Protein AF-A0A117DVQ8-F1 (afdb_monomer_lite)

Foldseek 3Di:
DDDDPDCPDDVVVCPPPQNPDPPVCNVVSVCVLLVAAADEDDADPQPDDPDDDDDDDDDDDDDDDPPDDLLQQLLQALDPVSVAVSVQCLQDDVPHQKHWPDFDWDFDDDPNDGPDIDGHIDIDGDDPPPDDPPPPPVVVVPPPPPPQWDKDWDWDDHSPGNFWIKIWIATHGPQCVVCVVPVVCSSPDRGTYTYIYTYTSPPVVCRSVVVCCVVVDDD

Radius of gyration: 23.3 Å; chains: 1; bounding box: 46×44×96 Å

Structure (mmCIF, N/CA/C/O backbone):
data_AF-A0A117DVQ8-F1
#
_entry.id   AF-A0A117DVQ8-F1
#
loop_
_atom_site.group_PDB
_atom_site.id
_atom_site.type_symbol
_atom_site.label_atom_id
_atom_site.label_alt_id
_atom_site.label_comp_id
_atom_site.label_asym_id
_atom_site.label_entity_id
_atom_site.label_seq_id
_atom_site.pdbx_PDB_ins_code
_atom_site.Cartn_x
_atom_site.Cartn_y
_atom_site.Cartn_z
_atom_site.occupancy
_atom_site.B_iso_or_equiv
_atom_site.auth_seq_id
_atom_site.auth_comp_id
_atom_site.auth_asym_id
_atom_site.auth_atom_id
_atom_site.pdbx_PDB_model_num
ATOM 1 N N . MET A 1 1 ? 12.561 13.497 -53.098 1.00 34.75 1 MET A N 1
ATOM 2 C CA . MET A 1 1 ? 13.031 12.339 -52.309 1.00 34.75 1 MET A CA 1
ATOM 3 C C . MET A 1 1 ? 12.921 12.696 -50.834 1.00 34.75 1 MET A C 1
ATOM 5 O O . MET A 1 1 ? 13.734 13.465 -50.350 1.00 34.75 1 MET A O 1
ATOM 9 N N . GLN A 1 2 ? 11.875 12.233 -50.148 1.00 31.27 2 GLN A N 1
ATOM 10 C CA . GLN A 1 2 ? 11.700 12.419 -48.703 1.00 31.27 2 GLN A CA 1
ATOM 11 C C . GLN A 1 2 ? 11.750 11.040 -48.050 1.00 31.27 2 GLN A C 1
ATOM 13 O O . GLN A 1 2 ? 10.861 10.214 -48.251 1.00 31.27 2 GLN A O 1
ATOM 18 N N . THR A 1 3 ? 12.819 10.770 -47.310 1.00 35.16 3 THR A N 1
ATOM 19 C CA . THR A 1 3 ? 12.970 9.554 -46.514 1.00 35.16 3 THR A CA 1
ATOM 20 C C . THR A 1 3 ? 12.177 9.716 -45.222 1.00 35.16 3 THR A C 1
ATOM 22 O O . THR A 1 3 ? 12.587 10.408 -44.293 1.00 35.16 3 THR A O 1
ATOM 25 N N . SER A 1 4 ? 11.007 9.079 -45.180 1.00 34.12 4 SER A N 1
ATOM 26 C CA . SER A 1 4 ? 10.242 8.860 -43.955 1.00 34.12 4 SER A CA 1
ATOM 27 C C . SER A 1 4 ? 11.050 7.939 -43.037 1.00 34.12 4 SER A C 1
ATOM 29 O O . SER A 1 4 ? 11.109 6.727 -43.247 1.00 34.12 4 SER A O 1
ATOM 31 N N . HIS A 1 5 ? 11.701 8.511 -42.024 1.00 37.41 5 HIS A N 1
ATOM 32 C CA . HIS A 1 5 ? 12.250 7.742 -40.913 1.00 37.41 5 HIS A CA 1
ATOM 33 C C . HIS A 1 5 ? 11.080 7.178 -40.103 1.00 37.41 5 HIS A C 1
ATOM 35 O O . HIS A 1 5 ? 10.543 7.822 -39.202 1.00 37.41 5 HIS A O 1
ATOM 41 N N . ARG A 1 6 ? 10.655 5.960 -40.456 1.00 41.31 6 ARG A N 1
ATOM 42 C CA . ARG A 1 6 ? 9.772 5.154 -39.614 1.00 41.31 6 ARG A CA 1
ATOM 43 C C . ARG A 1 6 ? 10.445 4.994 -38.253 1.00 41.31 6 ARG A C 1
ATOM 45 O O . ARG A 1 6 ? 11.545 4.454 -38.151 1.00 41.31 6 ARG A O 1
ATOM 52 N N . SER A 1 7 ? 9.768 5.492 -37.222 1.00 42.91 7 SER A N 1
ATOM 53 C CA . SER A 1 7 ? 10.122 5.308 -35.819 1.00 42.91 7 SER A CA 1
ATOM 54 C C . SER A 1 7 ? 10.097 3.814 -35.487 1.00 42.91 7 SER A C 1
ATOM 56 O O . SER A 1 7 ? 9.076 3.244 -35.109 1.00 42.91 7 SER A O 1
ATOM 58 N N . THR A 1 8 ? 11.244 3.165 -35.667 1.00 49.00 8 THR A N 1
ATOM 59 C CA . THR A 1 8 ? 11.497 1.761 -35.311 1.00 49.00 8 THR A CA 1
ATOM 60 C C . THR A 1 8 ? 11.937 1.664 -33.843 1.00 49.00 8 THR A C 1
ATOM 62 O O . THR A 1 8 ? 12.824 0.894 -33.504 1.00 49.00 8 THR A O 1
ATOM 65 N N . GLY A 1 9 ? 11.387 2.514 -32.967 1.00 52.09 9 GLY A N 1
ATOM 66 C CA . GLY A 1 9 ? 11.937 2.726 -31.623 1.00 52.09 9 GLY A CA 1
ATOM 67 C C . GLY A 1 9 ? 11.260 1.928 -30.511 1.00 52.09 9 GLY A C 1
ATOM 68 O O . GLY A 1 9 ? 11.935 1.459 -29.608 1.00 52.09 9 GLY A O 1
ATOM 69 N N . PHE A 1 10 ? 9.937 1.744 -30.560 1.00 44.72 10 PHE A N 1
ATOM 70 C CA . PHE A 1 10 ? 9.192 1.222 -29.400 1.00 44.72 10 PHE A CA 1
ATOM 71 C C . PHE A 1 10 ? 8.583 -0.166 -29.643 1.00 44.72 10 PHE A C 1
ATOM 73 O O . PHE A 1 10 ? 8.717 -1.071 -28.824 1.00 44.72 10 PHE A O 1
ATOM 80 N N . TYR A 1 11 ? 7.980 -0.381 -30.816 1.00 39.72 11 TYR A N 1
ATOM 81 C CA . TYR A 1 11 ? 7.352 -1.663 -31.161 1.00 39.72 11 TYR A CA 1
ATOM 82 C C . TYR A 1 11 ? 8.361 -2.794 -31.405 1.00 39.72 11 TYR A C 1
ATOM 84 O O . TYR A 1 11 ? 8.049 -3.950 -31.136 1.00 39.72 11 TYR A O 1
ATOM 92 N N . ALA A 1 12 ? 9.575 -2.474 -31.864 1.00 47.66 12 ALA A N 1
ATOM 93 C CA . ALA A 1 12 ? 10.643 -3.458 -32.039 1.00 47.66 12 ALA A CA 1
ATOM 94 C C . ALA A 1 12 ? 11.204 -3.960 -30.692 1.00 47.66 12 ALA A C 1
ATOM 96 O O . ALA A 1 12 ? 11.552 -5.131 -30.578 1.00 47.66 12 ALA A O 1
ATOM 97 N N . LEU A 1 13 ? 11.214 -3.118 -29.648 1.00 49.81 13 LEU A N 1
ATOM 98 C CA . LEU A 1 13 ? 11.586 -3.525 -28.284 1.00 49.81 13 LEU A CA 1
ATOM 99 C C . LEU A 1 13 ? 10.516 -4.434 -27.655 1.00 49.81 13 LEU A C 1
ATOM 101 O O . LEU A 1 13 ? 10.842 -5.424 -27.004 1.00 49.81 13 LEU A O 1
ATOM 105 N N . LEU A 1 14 ? 9.235 -4.162 -27.929 1.00 48.06 14 LEU A N 1
ATOM 106 C CA . LEU A 1 14 ? 8.108 -4.995 -27.486 1.00 48.06 14 LEU A CA 1
ATOM 107 C C . LEU A 1 14 ? 7.995 -6.339 -28.233 1.00 48.06 14 LEU A C 1
ATOM 109 O O . LEU A 1 14 ? 7.289 -7.233 -27.769 1.00 48.06 14 LEU A O 1
ATOM 113 N N . GLN A 1 15 ? 8.693 -6.517 -29.363 1.00 45.75 15 GLN A N 1
ATOM 114 C CA . GLN A 1 15 ? 8.761 -7.793 -30.090 1.00 45.75 15 GLN A CA 1
ATOM 115 C C . GLN A 1 15 ? 9.671 -8.840 -29.432 1.00 45.75 15 GLN A C 1
ATOM 117 O O . GLN A 1 15 ? 9.750 -9.974 -29.917 1.00 45.75 15 GLN A O 1
ATOM 122 N N . GLN A 1 16 ? 10.311 -8.537 -28.297 1.00 54.84 16 GLN A N 1
ATOM 123 C CA . GLN A 1 16 ? 10.772 -9.614 -27.431 1.00 54.84 16 GLN A CA 1
ATOM 124 C C . GLN A 1 16 ? 9.546 -10.437 -27.023 1.00 54.84 16 GLN A C 1
ATOM 126 O O . GLN A 1 16 ? 8.704 -9.974 -26.258 1.00 54.84 16 GLN A O 1
ATOM 131 N N . LYS A 1 17 ? 9.461 -11.685 -27.510 1.00 52.84 17 LYS A N 1
ATOM 132 C CA . LYS A 1 17 ? 8.369 -12.663 -27.283 1.00 52.84 17 LYS A CA 1
ATOM 133 C C . LYS A 1 17 ? 7.951 -12.843 -25.808 1.00 52.84 17 LYS A C 1
ATOM 135 O O . LYS A 1 17 ? 6.973 -13.520 -25.522 1.00 52.84 17 LYS A O 1
ATOM 140 N N . ARG A 1 18 ? 8.697 -12.256 -24.870 1.00 54.47 18 ARG A N 1
ATOM 141 C CA . ARG A 1 18 ? 8.488 -12.263 -23.423 1.00 54.47 18 ARG A CA 1
ATOM 142 C C . ARG A 1 18 ? 7.660 -11.085 -22.884 1.00 54.47 18 ARG A C 1
ATOM 144 O O . ARG A 1 18 ? 7.259 -11.190 -21.732 1.00 54.47 18 ARG A O 1
ATOM 151 N N . LEU A 1 19 ? 7.402 -10.023 -23.653 1.00 56.34 19 LEU A N 1
ATOM 152 C CA . LEU A 1 19 ? 6.657 -8.827 -23.207 1.00 56.34 19 LEU A CA 1
ATOM 153 C C . LEU A 1 19 ? 5.208 -8.765 -23.725 1.00 56.34 19 LEU A C 1
ATOM 155 O O . LEU A 1 19 ? 4.427 -7.925 -23.287 1.00 56.34 19 LEU A O 1
ATOM 159 N N . LEU A 1 20 ? 4.819 -9.682 -24.616 1.00 62.44 20 LEU A N 1
ATOM 160 C CA . LEU A 1 20 ? 3.464 -9.787 -25.173 1.00 62.44 20 LEU A CA 1
ATOM 161 C C . LEU A 1 20 ? 2.503 -10.516 -24.218 1.00 62.44 20 LEU A C 1
ATOM 163 O O . LEU A 1 20 ? 1.864 -11.500 -24.580 1.00 62.44 20 LEU A O 1
ATOM 167 N N . VAL A 1 21 ? 2.423 -10.049 -22.978 1.00 65.44 21 VAL A N 1
ATOM 168 C CA . VAL A 1 21 ? 1.386 -10.452 -22.020 1.00 65.44 21 VAL A CA 1
ATOM 169 C C . VAL A 1 21 ? 0.268 -9.398 -21.999 1.00 65.44 21 VAL A C 1
ATOM 171 O O . VAL A 1 21 ? 0.511 -8.248 -22.375 1.00 65.44 21 VAL A O 1
ATOM 174 N N . PRO A 1 22 ? -0.966 -9.740 -21.585 1.00 65.44 22 PRO A N 1
ATOM 175 C CA . PRO A 1 22 ? -2.015 -8.751 -21.343 1.00 65.44 22 PRO A CA 1
ATOM 176 C C . PRO A 1 22 ? -1.526 -7.624 -20.415 1.00 65.44 22 PRO A C 1
ATOM 178 O O . PRO A 1 22 ? -0.801 -7.927 -19.466 1.00 65.44 22 PRO A O 1
ATOM 181 N N . PRO A 1 23 ? -1.948 -6.356 -20.612 1.00 65.44 23 PRO A N 1
ATOM 182 C CA . PRO A 1 23 ? -1.550 -5.232 -19.756 1.00 65.44 23 PRO A CA 1
ATOM 183 C C . PRO A 1 23 ? -1.740 -5.459 -18.254 1.00 65.44 23 PRO A C 1
ATOM 185 O O . PRO A 1 23 ? -0.957 -4.967 -17.448 1.00 65.44 23 PRO A O 1
ATOM 188 N N . SER A 1 24 ? -2.739 -6.254 -17.867 1.00 63.16 24 SER A N 1
ATOM 189 C CA . SER A 1 24 ? -2.979 -6.643 -16.473 1.00 63.16 24 SER A CA 1
ATOM 190 C C . SER A 1 24 ? -1.861 -7.497 -15.865 1.00 63.16 24 SER A C 1
ATOM 192 O O . SER A 1 24 ? -1.687 -7.493 -14.651 1.00 63.16 24 SER A O 1
ATOM 194 N N . LEU A 1 25 ? -1.098 -8.217 -16.689 1.00 67.81 25 LEU A N 1
ATOM 195 C CA . LEU A 1 25 ? 0.011 -9.072 -16.269 1.00 67.81 25 LEU A CA 1
ATOM 196 C C . LEU A 1 25 ? 1.374 -8.395 -16.435 1.00 67.81 25 LEU A C 1
ATOM 198 O O . LEU A 1 25 ? 2.390 -9.000 -16.105 1.00 67.81 25 LEU A O 1
ATOM 202 N N . TRP A 1 26 ? 1.424 -7.154 -16.928 1.00 72.19 26 TRP A N 1
ATOM 203 C CA . TRP A 1 26 ? 2.686 -6.447 -17.155 1.00 72.19 26 TRP A CA 1
ATOM 204 C C . TRP A 1 26 ? 3.477 -6.267 -15.874 1.00 72.19 26 TRP A C 1
ATOM 206 O O . TRP A 1 26 ? 4.674 -6.509 -15.878 1.00 72.19 26 TRP A O 1
ATOM 216 N N . THR A 1 27 ? 2.821 -5.919 -14.767 1.00 72.50 27 THR A N 1
ATOM 217 C CA . THR A 1 27 ? 3.511 -5.759 -13.484 1.00 72.50 27 THR A CA 1
ATOM 218 C C . THR A 1 27 ? 4.133 -7.070 -13.019 1.00 72.50 27 THR A C 1
ATOM 220 O O . THR A 1 27 ? 5.323 -7.091 -12.736 1.00 72.50 27 THR A O 1
ATOM 223 N N . SER A 1 28 ? 3.369 -8.170 -13.010 1.00 72.12 28 SER A N 1
ATOM 224 C CA . SER A 1 28 ? 3.908 -9.492 -12.651 1.00 72.12 28 SER A CA 1
ATOM 225 C C . SER A 1 28 ? 5.069 -9.864 -13.566 1.00 72.12 28 SER A C 1
ATOM 227 O O . SER A 1 28 ? 6.123 -10.268 -13.098 1.00 72.12 28 SER A O 1
ATOM 229 N N . ARG A 1 29 ? 4.908 -9.646 -14.874 1.00 73.38 29 ARG A N 1
ATOM 230 C CA . ARG A 1 29 ? 5.937 -9.978 -15.851 1.00 73.38 29 ARG A CA 1
ATOM 231 C C . ARG A 1 29 ? 7.192 -9.125 -15.705 1.00 73.38 29 ARG A C 1
ATOM 233 O O . ARG A 1 29 ? 8.285 -9.636 -15.909 1.00 73.38 29 ARG A O 1
ATOM 240 N N . HIS A 1 30 ? 7.053 -7.845 -15.382 1.00 74.06 30 HIS A N 1
ATOM 241 C CA . HIS A 1 30 ? 8.191 -6.981 -15.100 1.00 74.06 30 HIS A CA 1
ATOM 242 C C . HIS A 1 30 ? 8.914 -7.449 -13.841 1.00 74.06 30 HIS A C 1
ATOM 244 O O . HIS A 1 30 ? 10.126 -7.596 -13.895 1.00 74.06 30 HIS A O 1
ATOM 250 N N . LEU A 1 31 ? 8.196 -7.768 -12.762 1.00 77.62 31 LEU A N 1
ATOM 251 C CA . LEU A 1 31 ? 8.806 -8.328 -11.553 1.00 77.62 31 LEU A CA 1
ATOM 252 C C . LEU A 1 31 ? 9.559 -9.636 -11.854 1.00 77.62 31 LEU A C 1
ATOM 254 O O . LEU A 1 31 ? 10.699 -9.779 -11.425 1.00 77.62 31 LEU A O 1
ATOM 258 N N . ASP A 1 32 ? 8.985 -10.526 -12.673 1.00 76.19 32 ASP A N 1
ATOM 259 C CA . ASP A 1 32 ? 9.645 -11.768 -13.101 1.00 76.19 32 ASP A CA 1
ATOM 260 C C . ASP A 1 32 ? 10.914 -11.503 -13.928 1.00 76.19 32 ASP A C 1
ATOM 262 O O . ASP A 1 32 ? 11.932 -12.165 -13.745 1.00 76.19 32 ASP A O 1
ATOM 266 N N . ILE A 1 33 ? 10.857 -10.552 -14.870 1.00 73.75 33 ILE A N 1
ATOM 267 C CA . ILE A 1 33 ? 11.996 -10.190 -15.732 1.00 73.75 33 ILE A CA 1
ATOM 268 C C . ILE A 1 33 ? 13.123 -9.568 -14.909 1.00 73.75 33 ILE A C 1
ATOM 270 O O . ILE A 1 33 ? 14.290 -9.831 -15.188 1.00 73.75 33 ILE A O 1
ATOM 274 N N . LEU A 1 34 ? 12.771 -8.759 -13.913 1.00 74.06 34 LEU A N 1
ATOM 275 C CA . LEU A 1 34 ? 13.716 -8.138 -12.992 1.00 74.06 34 LEU A CA 1
ATOM 276 C C . LEU A 1 34 ? 14.221 -9.129 -11.929 1.00 74.06 34 LEU A C 1
ATOM 278 O O . LEU A 1 34 ? 15.153 -8.816 -11.201 1.00 74.06 34 LEU A O 1
ATOM 282 N N . GLY A 1 35 ? 13.643 -10.332 -11.837 1.00 74.94 35 GLY A N 1
ATOM 283 C CA . GLY A 1 35 ? 14.022 -11.322 -10.830 1.00 74.94 35 GLY A CA 1
ATOM 284 C C . GLY A 1 35 ? 13.653 -10.905 -9.405 1.00 74.94 35 GLY A C 1
ATOM 285 O O . GLY A 1 35 ? 14.288 -11.363 -8.458 1.00 74.94 35 GLY A O 1
ATOM 286 N N . CYS A 1 36 ? 12.649 -10.037 -9.236 1.00 79.94 36 CYS A N 1
ATOM 287 C CA . CYS A 1 36 ? 12.192 -9.604 -7.920 1.00 79.94 36 CYS A CA 1
ATOM 288 C C . CYS A 1 36 ? 11.613 -10.790 -7.138 1.00 79.94 36 CYS A C 1
ATOM 290 O O . CYS A 1 36 ? 10.741 -11.508 -7.629 1.00 79.94 36 CYS A O 1
ATOM 292 N N . GLN A 1 37 ? 12.054 -10.956 -5.894 1.00 85.50 37 GLN A N 1
ATOM 293 C CA . GLN A 1 37 ? 11.586 -12.013 -4.996 1.00 85.50 37 GLN A CA 1
ATOM 294 C C . GLN A 1 37 ? 10.772 -11.413 -3.852 1.00 85.50 37 GLN A C 1
ATOM 296 O O . GLN A 1 37 ? 10.991 -10.263 -3.479 1.00 85.50 37 GLN A O 1
ATOM 301 N N . PHE A 1 38 ? 9.834 -12.180 -3.297 1.00 87.00 38 PHE A N 1
ATOM 302 C CA . PHE A 1 38 ? 9.057 -11.771 -2.128 1.00 87.00 38 PHE A CA 1
ATOM 303 C C . PHE A 1 38 ? 9.421 -12.642 -0.932 1.00 87.00 38 PHE A C 1
ATOM 305 O O . PHE A 1 38 ? 9.318 -13.865 -1.005 1.00 87.00 38 PHE A O 1
ATOM 312 N N . GLU A 1 39 ? 9.786 -12.005 0.175 1.00 89.81 39 GLU A N 1
ATOM 313 C CA . GLU A 1 39 ? 10.115 -12.676 1.432 1.00 89.81 39 GLU A CA 1
ATOM 314 C C . GLU A 1 39 ? 9.079 -12.315 2.492 1.00 89.81 39 GLU A C 1
ATOM 316 O O . GLU A 1 39 ? 8.859 -11.138 2.778 1.00 89.81 39 GLU A O 1
ATOM 321 N N . GLU A 1 40 ? 8.433 -13.314 3.093 1.00 85.38 40 GLU A N 1
ATOM 322 C CA . GLU A 1 40 ? 7.538 -13.075 4.224 1.00 85.38 40 GLU A CA 1
ATOM 323 C C . GLU A 1 40 ? 8.343 -13.022 5.524 1.00 85.38 40 GLU A C 1
ATOM 325 O O . GLU A 1 40 ? 9.020 -13.980 5.891 1.00 85.38 40 GLU A O 1
ATOM 330 N N . ILE A 1 41 ? 8.253 -11.901 6.237 1.00 81.88 41 ILE A N 1
ATOM 331 C CA . ILE A 1 41 ? 8.859 -11.746 7.557 1.00 81.88 41 ILE A CA 1
ATOM 332 C C . ILE A 1 41 ? 7.786 -12.029 8.597 1.00 81.88 41 ILE A C 1
ATOM 334 O O . ILE A 1 41 ? 6.671 -11.501 8.516 1.00 81.88 41 ILE A O 1
ATOM 338 N N . CYS A 1 42 ? 8.130 -12.861 9.583 1.00 62.69 42 CYS A N 1
ATOM 339 C CA . CYS A 1 42 ? 7.249 -13.190 10.696 1.00 62.69 42 CYS A CA 1
ATOM 340 C C . CYS A 1 42 ? 6.639 -11.924 11.316 1.00 62.69 42 CYS A C 1
ATOM 342 O O . CYS A 1 42 ? 7.326 -10.943 11.599 1.00 62.69 42 CYS A O 1
ATOM 344 N N . SER A 1 43 ? 5.321 -11.976 11.505 1.00 58.75 43 SER A N 1
ATOM 345 C CA . SER A 1 43 ? 4.481 -10.909 12.047 1.00 58.75 43 SER A CA 1
ATOM 346 C C . SER A 1 43 ? 5.014 -10.360 13.369 1.00 58.75 43 SER A C 1
ATOM 348 O O . SER A 1 43 ? 5.384 -11.144 14.246 1.00 58.75 43 SER A O 1
ATOM 350 N N . LEU A 1 44 ? 4.943 -9.036 13.555 1.00 58.78 44 LEU A N 1
ATOM 351 C CA . LEU A 1 44 ? 5.087 -8.439 14.884 1.00 58.78 44 LEU A CA 1
ATOM 352 C C . LEU A 1 44 ? 4.050 -9.079 15.814 1.00 58.78 44 LEU A C 1
ATOM 354 O O . LEU A 1 44 ? 2.860 -9.078 15.466 1.00 58.78 44 LEU A O 1
ATOM 358 N N . PRO A 1 45 ? 4.461 -9.642 16.964 1.00 49.91 45 PRO A N 1
ATOM 359 C CA . PRO A 1 45 ? 3.508 -10.178 17.912 1.00 49.91 45 PRO A CA 1
ATOM 360 C C . PRO A 1 45 ? 2.555 -9.051 18.311 1.00 49.91 45 PRO A C 1
ATOM 362 O O . PRO A 1 45 ? 2.975 -7.950 18.670 1.00 49.91 45 PRO A O 1
ATOM 365 N N . SER A 1 46 ? 1.253 -9.324 18.219 1.00 51.06 46 SER A N 1
ATOM 366 C CA . SER A 1 46 ? 0.255 -8.542 18.940 1.00 51.06 46 SER A CA 1
ATOM 367 C C . SER A 1 46 ? 0.673 -8.625 20.398 1.00 51.06 46 SER A C 1
ATOM 369 O O . SER A 1 46 ? 0.549 -9.707 20.963 1.00 51.06 46 SER A O 1
ATOM 371 N N . SER A 1 47 ? 1.252 -7.556 20.956 1.00 48.47 47 SER A N 1
ATOM 372 C CA . SER A 1 47 ? 1.685 -7.501 22.354 1.00 48.47 47 SER A CA 1
ATOM 373 C C . SER A 1 47 ? 0.545 -8.023 23.223 1.00 48.47 47 SER A C 1
ATOM 375 O O . SER A 1 47 ? -0.473 -7.352 23.396 1.00 48.47 47 SER A O 1
ATOM 377 N N . GLY A 1 48 ? 0.672 -9.277 23.651 1.00 43.78 48 GLY A N 1
ATOM 378 C CA . GLY A 1 48 ? -0.333 -9.978 24.423 1.00 43.78 48 GLY A CA 1
ATOM 379 C C . GLY A 1 48 ? -0.372 -9.359 25.803 1.00 43.78 48 GLY A C 1
ATOM 380 O O . GLY A 1 48 ? 0.669 -9.134 26.411 1.00 43.78 48 GLY A O 1
ATOM 381 N N . ALA A 1 49 ? -1.582 -9.067 26.260 1.00 42.41 49 ALA A N 1
ATOM 382 C CA . ALA A 1 49 ? -1.858 -8.646 27.614 1.00 42.41 49 ALA A CA 1
ATOM 383 C C . ALA A 1 49 ? -1.244 -9.639 28.609 1.00 42.41 49 ALA A C 1
ATOM 385 O O . ALA A 1 49 ? -1.653 -10.801 28.678 1.00 42.41 49 ALA A O 1
ATOM 386 N N . GLU A 1 50 ? -0.288 -9.167 29.402 1.00 39.06 50 GLU A N 1
ATOM 387 C CA . GLU A 1 50 ? 0.067 -9.819 30.652 1.00 39.06 50 GLU A CA 1
ATOM 388 C C . GLU A 1 50 ? -1.161 -9.753 31.563 1.00 39.06 50 GLU A C 1
ATOM 390 O O . GLU A 1 50 ? -1.544 -8.707 32.088 1.00 39.06 50 GLU A O 1
ATOM 395 N N . SER A 1 51 ? -1.840 -10.892 31.682 1.00 41.25 51 SER A N 1
ATOM 396 C CA . SER A 1 51 ? -2.934 -11.087 32.623 1.00 41.25 51 SER A CA 1
ATOM 397 C C . SER A 1 51 ? -2.353 -11.196 34.030 1.00 41.25 51 SER A C 1
ATOM 399 O O . SER A 1 51 ? -2.080 -12.290 34.515 1.00 41.25 51 SER A O 1
ATOM 401 N N . HIS A 1 52 ? -2.184 -10.059 34.699 1.00 36.97 52 HIS A N 1
ATOM 402 C CA . HIS A 1 52 ? -2.054 -10.016 36.149 1.00 36.97 52 HIS A CA 1
ATOM 403 C C . HIS A 1 52 ? -3.386 -9.575 36.748 1.00 36.97 52 HIS A C 1
ATOM 405 O O . HIS A 1 52 ? -3.741 -8.400 36.803 1.00 36.97 52 HIS A O 1
ATOM 411 N N . THR A 1 53 ? -4.145 -10.579 37.179 1.00 40.47 53 THR A N 1
ATOM 412 C CA . THR A 1 53 ? -5.250 -10.450 38.121 1.00 40.47 53 THR A CA 1
ATOM 413 C C . THR A 1 53 ? -4.731 -9.875 39.434 1.00 40.47 53 THR A C 1
ATOM 415 O O . THR A 1 53 ? -4.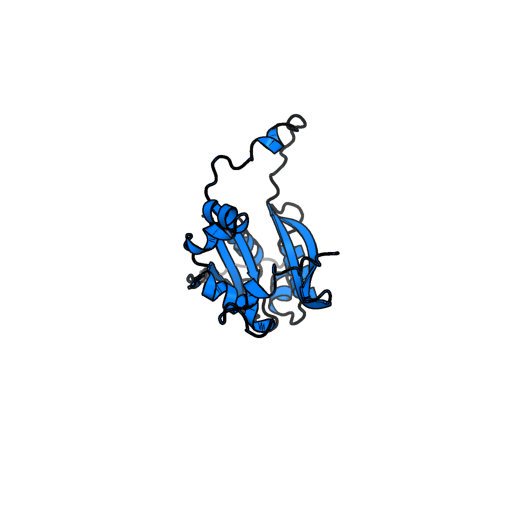120 -10.600 40.216 1.00 40.47 53 THR A O 1
ATOM 418 N N . SER A 1 54 ? -5.028 -8.606 39.691 1.00 34.47 54 SER A N 1
ATOM 419 C CA . SER A 1 54 ? -4.982 -8.019 41.030 1.00 34.47 54 SER A CA 1
ATOM 420 C C . SER A 1 54 ? -6.092 -6.983 41.148 1.00 34.47 54 SER A C 1
ATOM 422 O O . SER A 1 54 ? -5.984 -5.874 40.631 1.00 34.47 54 SER A O 1
ATOM 424 N N . SER A 1 55 ? -7.177 -7.375 41.815 1.00 41.44 55 SER A N 1
ATOM 425 C CA . SER A 1 55 ? -8.211 -6.479 42.328 1.00 41.44 55 SER A CA 1
ATOM 426 C C . SER A 1 55 ? -7.596 -5.305 43.083 1.00 41.44 55 SER A C 1
ATOM 428 O O . SER A 1 55 ? -6.779 -5.531 43.970 1.00 41.44 55 SER A O 1
ATOM 430 N N . LEU A 1 56 ? -8.072 -4.088 42.8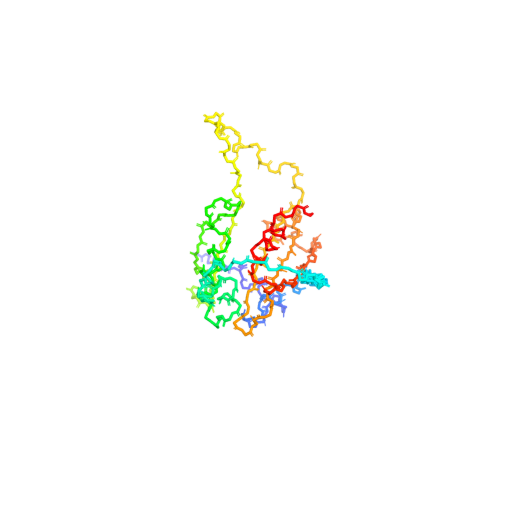09 1.00 33.69 56 LEU A N 1
ATOM 431 C CA . LEU A 1 56 ? -8.625 -3.178 43.816 1.00 33.69 56 LEU A CA 1
ATOM 432 C C . LEU A 1 56 ? -9.281 -1.967 43.131 1.00 33.69 56 LEU A C 1
ATOM 434 O O . LEU A 1 56 ? -8.789 -1.408 42.158 1.00 33.69 56 LEU A O 1
ATOM 438 N N . SER A 1 57 ? -10.445 -1.624 43.668 1.00 36.47 57 SER A N 1
ATOM 439 C CA . SER A 1 57 ? -11.349 -0.523 43.341 1.00 36.47 57 SER A CA 1
ATOM 440 C C . SER A 1 57 ? -10.681 0.851 43.208 1.00 36.47 57 SER A C 1
ATOM 442 O O . SER A 1 57 ? -9.881 1.209 44.065 1.00 36.47 57 SER A O 1
ATOM 444 N N . SER A 1 58 ? -11.155 1.705 42.294 1.00 33.84 58 SER A N 1
ATOM 445 C CA . SER A 1 58 ? -12.108 2.779 42.639 1.00 33.84 58 SER A CA 1
ATOM 446 C C . SER A 1 58 ? -12.278 3.806 41.506 1.00 33.84 58 SER A C 1
ATOM 448 O O . SER A 1 58 ? -11.305 4.224 40.890 1.00 33.84 58 SER A O 1
ATOM 450 N N . VAL A 1 59 ? -13.530 4.2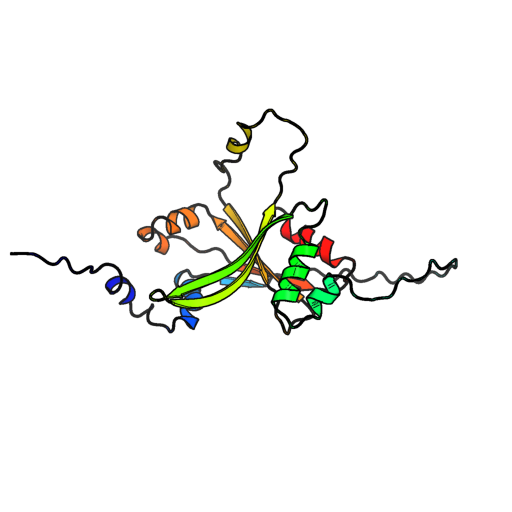49 41.361 1.00 35.00 59 VAL A N 1
ATOM 451 C CA . VAL A 1 59 ? -14.026 5.484 40.726 1.00 35.00 59 VAL A CA 1
ATOM 452 C C . VAL A 1 59 ? -13.940 5.565 39.197 1.00 35.00 59 VAL A C 1
ATOM 454 O O . VAL A 1 59 ? -12.925 5.926 38.613 1.00 35.00 59 VAL A O 1
ATOM 457 N N . ASP A 1 60 ? -15.093 5.311 38.572 1.00 42.41 60 ASP A N 1
ATOM 458 C CA . ASP A 1 60 ? -15.400 5.583 37.169 1.00 42.41 60 ASP A CA 1
ATOM 459 C C . ASP A 1 60 ? -15.157 7.048 36.770 1.00 42.41 60 ASP A C 1
ATOM 461 O O . ASP A 1 60 ? -15.808 7.955 37.301 1.00 42.41 60 ASP A O 1
ATOM 465 N N . PRO A 1 61 ? -14.396 7.298 35.694 1.00 41.50 61 PRO A N 1
ATOM 466 C CA . PRO A 1 61 ? -14.642 8.405 34.800 1.00 41.50 61 PRO A CA 1
ATOM 467 C C . PRO A 1 61 ? -15.328 7.849 33.550 1.00 41.50 61 PRO A C 1
ATOM 469 O O . PRO A 1 61 ? -14.680 7.446 32.591 1.00 41.50 61 PRO A O 1
ATOM 472 N N . LYS A 1 62 ? -16.664 7.819 33.599 1.00 36.31 62 LYS A N 1
ATOM 473 C CA . LYS A 1 62 ? -17.592 7.960 32.464 1.00 36.31 62 LYS A CA 1
ATOM 474 C C . LYS A 1 62 ? -16.979 7.581 31.102 1.00 36.31 62 LYS A C 1
ATOM 476 O O . LYS A 1 62 ? -16.489 8.448 30.375 1.00 36.31 62 LYS A O 1
ATOM 481 N N . LEU A 1 63 ? -17.026 6.283 30.782 1.00 39.72 63 LEU A N 1
ATOM 482 C CA . LEU A 1 63 ? -16.620 5.715 29.496 1.00 39.72 63 LEU A CA 1
ATOM 483 C C . LEU A 1 63 ? -17.280 6.522 28.365 1.00 39.72 63 LEU A C 1
ATOM 485 O O . LEU A 1 63 ? -18.505 6.533 28.223 1.00 39.72 63 LEU A O 1
ATOM 489 N N . LYS A 1 64 ? -16.472 7.253 27.593 1.00 41.03 64 LYS A N 1
ATOM 490 C CA . LYS A 1 64 ? -16.929 7.823 26.328 1.00 41.03 64 LYS A CA 1
ATOM 491 C C . LYS A 1 64 ? -17.207 6.656 25.386 1.00 41.03 64 LYS A C 1
ATOM 493 O O . LYS A 1 64 ? -16.320 5.849 25.142 1.00 41.03 64 LYS A O 1
ATOM 498 N N . ASP A 1 65 ? -18.450 6.609 24.933 1.00 39.84 65 ASP A N 1
ATOM 499 C CA . ASP A 1 65 ? -18.986 5.897 23.775 1.00 39.84 65 ASP A CA 1
ATOM 500 C C . ASP A 1 65 ? -17.913 5.255 22.862 1.00 39.84 65 ASP A C 1
ATOM 502 O O . ASP A 1 65 ? -17.112 5.956 22.240 1.00 39.84 65 ASP A O 1
ATOM 506 N N . ASP A 1 66 ? -17.912 3.918 22.790 1.00 43.50 66 ASP A N 1
ATOM 507 C CA . ASP A 1 66 ? -16.972 3.015 22.084 1.00 43.50 66 ASP A CA 1
ATOM 508 C C . ASP A 1 66 ? -17.127 3.067 20.540 1.00 43.50 66 ASP A C 1
ATOM 510 O O . ASP A 1 66 ? -16.990 2.095 19.791 1.00 43.50 66 ASP A O 1
ATOM 514 N N . SER A 1 67 ? -17.430 4.258 20.031 1.00 46.03 67 SER A N 1
ATOM 515 C CA . SER A 1 67 ? -17.555 4.596 18.620 1.00 46.03 67 SER A CA 1
ATOM 516 C C . SER A 1 67 ? -16.175 4.910 18.018 1.00 46.03 67 SER A C 1
ATOM 518 O O . SER A 1 67 ? -15.848 6.051 17.695 1.00 46.03 67 SER A O 1
ATOM 520 N N . GLY A 1 68 ? -15.383 3.859 17.796 1.00 59.47 68 GLY A N 1
ATOM 521 C CA . GLY A 1 68 ? -14.527 3.733 16.611 1.00 59.47 68 GLY A CA 1
ATOM 522 C C . GLY A 1 68 ? -13.245 4.568 16.567 1.00 59.47 68 GLY A C 1
ATOM 523 O O . GLY A 1 68 ? -13.187 5.582 15.871 1.00 59.47 68 GLY A O 1
ATOM 524 N N . SER A 1 69 ? -12.165 4.057 17.172 1.00 83.12 69 SER A N 1
ATOM 525 C CA . SER A 1 69 ? -10.816 4.542 16.854 1.00 83.12 69 SER A CA 1
ATOM 526 C C . SER A 1 69 ? -10.561 4.473 15.342 1.00 83.12 69 SER A C 1
ATOM 528 O O . SER A 1 69 ? -11.075 3.587 14.648 1.00 83.12 69 SER A O 1
ATOM 530 N N . ASP A 1 70 ? -9.742 5.383 14.811 1.00 89.19 70 ASP A N 1
ATOM 531 C CA . ASP A 1 70 ? -9.379 5.367 13.391 1.00 89.19 70 ASP A CA 1
ATOM 532 C C . ASP A 1 70 ? -8.781 4.011 12.974 1.00 89.19 70 ASP A C 1
ATOM 534 O O . ASP A 1 70 ? -9.062 3.515 11.889 1.00 89.19 70 ASP A O 1
ATOM 538 N N . ALA A 1 71 ? -8.057 3.326 13.864 1.00 91.19 71 ALA A N 1
ATOM 539 C CA . ALA A 1 71 ? -7.568 1.973 13.606 1.00 91.19 71 ALA A CA 1
ATOM 540 C C . ALA A 1 71 ? -8.712 0.956 13.410 1.00 91.19 71 ALA A C 1
ATOM 542 O O . ALA A 1 71 ? -8.684 0.163 12.468 1.00 91.19 71 ALA A O 1
ATOM 543 N N . ALA A 1 72 ? -9.757 1.011 14.244 1.00 92.69 72 ALA A N 1
ATOM 544 C CA . ALA A 1 72 ? -10.933 0.155 14.098 1.00 92.69 72 ALA A CA 1
ATOM 545 C C . ALA A 1 72 ? -11.726 0.476 12.823 1.00 92.69 72 ALA A C 1
ATOM 547 O O . ALA A 1 72 ? -12.189 -0.434 12.130 1.00 92.69 72 ALA A O 1
ATOM 548 N N . ARG A 1 73 ? -11.852 1.762 12.474 1.00 91.94 73 ARG A N 1
ATOM 549 C CA . ARG A 1 73 ? -12.491 2.205 11.224 1.00 91.94 73 ARG A CA 1
ATOM 550 C C . ARG A 1 73 ? -11.706 1.742 9.995 1.00 91.94 73 ARG A C 1
ATOM 552 O O . ARG A 1 73 ? -12.313 1.257 9.041 1.00 91.94 73 ARG A O 1
ATOM 559 N N . LEU A 1 74 ? 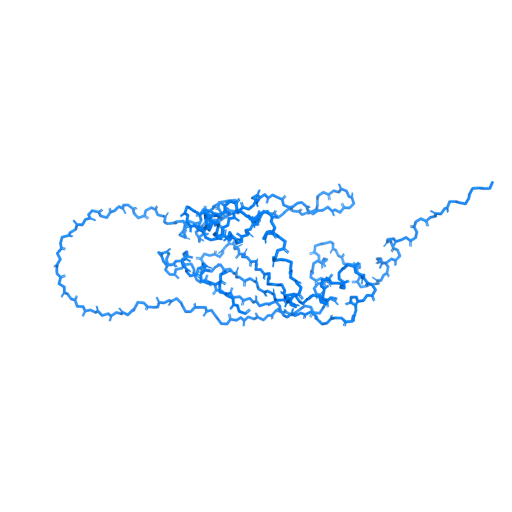-10.376 1.830 10.036 1.00 93.12 74 LEU A N 1
ATOM 560 C CA . LEU A 1 74 ? -9.480 1.360 8.977 1.00 93.12 74 LEU A CA 1
ATOM 561 C C . LEU A 1 74 ? -9.591 -0.157 8.768 1.00 93.12 74 LEU A C 1
ATOM 563 O O . LEU A 1 74 ? -9.646 -0.618 7.626 1.00 93.12 74 LEU A O 1
ATOM 567 N N . ALA A 1 75 ? -9.662 -0.920 9.861 1.00 93.81 75 ALA A N 1
ATOM 568 C CA . ALA A 1 75 ? -9.800 -2.372 9.829 1.00 93.81 75 ALA A CA 1
ATOM 569 C C . ALA A 1 75 ? -11.151 -2.816 9.250 1.00 93.81 75 ALA A C 1
ATOM 571 O O . ALA A 1 75 ? -11.206 -3.693 8.392 1.00 93.81 75 ALA A O 1
ATOM 572 N N . ARG A 1 76 ? -12.250 -2.196 9.696 1.00 92.00 76 ARG A N 1
ATOM 573 C CA . ARG A 1 76 ? -13.620 -2.645 9.388 1.00 92.00 76 ARG A CA 1
ATOM 574 C C . ARG A 1 76 ? -14.182 -2.108 8.071 1.00 92.00 76 ARG A C 1
ATOM 576 O O . ARG A 1 76 ? -15.151 -2.659 7.558 1.00 92.00 76 ARG A O 1
ATOM 583 N N . SER A 1 77 ? -13.635 -1.019 7.533 1.00 90.94 77 SER A N 1
ATOM 584 C CA . SER A 1 77 ? -14.183 -0.392 6.327 1.00 90.94 77 SER A CA 1
ATOM 585 C C . SER A 1 77 ? -13.919 -1.225 5.071 1.00 90.94 77 SER A C 1
ATOM 587 O O . SER A 1 77 ? -12.771 -1.471 4.735 1.00 90.94 77 SER A O 1
ATOM 589 N N . GLY A 1 78 ? -14.948 -1.557 4.289 1.00 88.31 78 GLY A N 1
ATOM 590 C CA . GLY A 1 78 ? -14.761 -2.109 2.937 1.00 88.31 78 GLY A CA 1
ATOM 591 C C . GLY A 1 78 ? -14.452 -1.050 1.866 1.00 88.31 78 GLY A C 1
ATOM 592 O O . GLY A 1 78 ? -14.045 -1.380 0.754 1.00 88.31 78 GLY A O 1
ATOM 593 N N . ALA A 1 79 ? -14.643 0.236 2.173 1.00 90.00 79 ALA A N 1
ATOM 594 C CA . ALA A 1 79 ? -14.500 1.315 1.201 1.00 90.00 79 ALA A CA 1
ATOM 595 C C . ALA A 1 79 ? -13.050 1.817 1.121 1.00 90.00 79 ALA A C 1
ATOM 597 O O . ALA A 1 79 ? -12.509 2.333 2.102 1.00 90.00 79 ALA A O 1
ATOM 598 N N . VAL A 1 80 ? -12.458 1.737 -0.078 1.00 87.81 80 VAL A N 1
ATOM 599 C CA . VAL A 1 80 ? -11.062 2.129 -0.364 1.00 87.81 80 VAL A CA 1
ATOM 600 C C . VAL A 1 80 ? -10.768 3.568 0.060 1.00 87.81 80 VAL A C 1
ATOM 602 O O . VAL A 1 80 ? -9.778 3.818 0.740 1.00 87.81 80 VAL A O 1
ATOM 605 N N . LEU A 1 81 ? -11.645 4.515 -0.288 1.00 88.38 81 LEU A N 1
ATOM 606 C CA . LEU A 1 81 ? -11.443 5.925 0.060 1.00 88.38 81 LEU A CA 1
ATOM 607 C C . LEU A 1 81 ? -11.503 6.161 1.571 1.00 88.38 81 LEU A C 1
ATOM 609 O O . LEU A 1 81 ? -10.705 6.931 2.093 1.00 88.38 81 LEU A O 1
ATOM 613 N N . ILE A 1 82 ? -12.398 5.468 2.284 1.00 89.50 82 ILE A N 1
ATOM 614 C CA . ILE A 1 82 ? -12.457 5.556 3.747 1.00 89.50 82 ILE A CA 1
ATOM 615 C C . ILE A 1 82 ? -11.154 5.016 4.342 1.00 89.50 82 ILE A C 1
ATOM 617 O O . ILE A 1 82 ? -10.555 5.700 5.165 1.00 89.50 82 ILE A O 1
ATOM 621 N N . LYS A 1 83 ? -10.657 3.856 3.878 1.00 91.62 83 LYS A N 1
ATOM 622 C CA . LYS A 1 83 ? -9.362 3.324 4.336 1.00 91.62 83 LYS A CA 1
ATOM 623 C C . LYS A 1 83 ? -8.224 4.318 4.089 1.00 91.62 83 LYS A C 1
ATOM 625 O O . LYS A 1 83 ? -7.422 4.554 4.987 1.00 91.62 83 LYS A O 1
ATOM 630 N N . LEU A 1 84 ? -8.179 4.938 2.909 1.00 90.62 84 LEU A N 1
ATOM 631 C CA . LEU A 1 84 ? -7.153 5.922 2.568 1.00 90.62 84 LEU A CA 1
ATOM 632 C C . LEU A 1 84 ? -7.183 7.136 3.506 1.00 90.62 84 LEU A C 1
ATOM 634 O O . LEU A 1 84 ? -6.155 7.473 4.086 1.00 90.62 84 LEU A O 1
ATOM 638 N N . PHE A 1 85 ? -8.343 7.773 3.691 1.00 89.94 85 PHE A N 1
ATOM 639 C CA . PHE A 1 85 ? -8.454 8.949 4.561 1.00 89.94 85 PHE A CA 1
ATOM 640 C C . PHE A 1 85 ? -8.174 8.618 6.024 1.00 89.94 85 PHE A C 1
ATOM 642 O O . PHE A 1 85 ? -7.487 9.373 6.704 1.00 89.94 85 PHE A O 1
ATOM 649 N N . THR A 1 86 ? -8.654 7.473 6.509 1.00 92.75 86 THR A N 1
ATOM 650 C CA . THR A 1 86 ? -8.385 7.040 7.879 1.00 92.75 86 THR A CA 1
ATOM 651 C C . THR A 1 86 ? -6.899 6.746 8.098 1.00 92.75 86 THR A C 1
ATOM 653 O O . THR A 1 86 ? -6.353 7.140 9.124 1.00 92.75 86 THR A O 1
ATOM 656 N N . LEU A 1 87 ? -6.216 6.123 7.131 1.00 92.12 87 LEU A N 1
ATOM 657 C CA . LEU A 1 87 ? -4.769 5.910 7.203 1.00 92.12 87 LEU A CA 1
ATOM 658 C C . LEU A 1 87 ? -3.990 7.234 7.176 1.00 92.12 87 LEU A C 1
ATOM 660 O O . LEU A 1 87 ? -3.036 7.392 7.929 1.00 92.12 87 LEU A O 1
ATOM 664 N N . VAL A 1 88 ? -4.417 8.196 6.353 1.00 91.62 88 VAL A N 1
ATOM 665 C CA . VAL A 1 88 ? -3.835 9.547 6.331 1.00 91.62 88 VAL A CA 1
ATOM 666 C C . VAL A 1 88 ? -3.998 10.228 7.687 1.00 91.62 88 VAL A C 1
ATOM 668 O O . VAL A 1 88 ? -3.010 10.701 8.227 1.00 91.62 88 VAL A O 1
ATOM 671 N N . ASN A 1 89 ? -5.187 10.203 8.290 1.00 91.00 89 ASN A N 1
ATOM 672 C CA . ASN A 1 89 ? -5.412 10.801 9.612 1.00 91.00 89 ASN A CA 1
ATOM 673 C C . ASN A 1 89 ? -4.602 10.115 10.725 1.00 91.00 89 ASN A C 1
ATOM 675 O O . ASN A 1 89 ? -4.198 10.762 11.689 1.00 91.00 89 ASN A O 1
ATOM 679 N N . LEU A 1 90 ? -4.361 8.806 10.603 1.00 92.44 90 LEU A N 1
ATOM 680 C CA . LEU A 1 90 ? -3.528 8.060 11.546 1.00 92.44 90 LEU A CA 1
ATOM 681 C C . LEU A 1 90 ? -2.055 8.467 11.480 1.00 92.44 90 LEU A C 1
ATOM 683 O O . LEU A 1 90 ? -1.406 8.470 12.521 1.00 92.44 90 LEU A O 1
ATOM 687 N N . LEU A 1 91 ? -1.545 8.772 10.284 1.00 91.88 91 LEU A N 1
ATOM 688 C CA . LEU A 1 91 ? -0.124 9.029 10.040 1.00 91.88 91 LEU A CA 1
ATOM 689 C C . LEU A 1 91 ? 0.228 10.513 9.937 1.00 91.88 91 LEU A C 1
ATOM 691 O O . LEU A 1 91 ? 1.377 10.867 10.155 1.00 91.88 91 LEU A O 1
ATOM 695 N N . ASP A 1 92 ? -0.719 11.386 9.613 1.00 91.38 92 ASP A N 1
ATOM 696 C CA . ASP A 1 92 ? -0.508 12.823 9.440 1.00 91.38 92 ASP A CA 1
ATOM 697 C C . ASP A 1 92 ? -1.387 13.616 10.405 1.00 91.38 92 ASP A C 1
ATOM 699 O O . ASP A 1 92 ? -2.362 14.269 10.037 1.00 91.38 92 ASP A O 1
ATOM 703 N N . TYR A 1 93 ? -1.031 13.518 11.680 1.00 88.25 93 TYR A N 1
ATOM 704 C CA . TYR A 1 93 ? -1.620 14.305 12.753 1.00 88.25 93 TYR A CA 1
ATOM 705 C C . TYR A 1 93 ? -0.625 15.363 13.252 1.00 88.25 93 TYR A C 1
ATOM 707 O O . TYR A 1 93 ? 0.546 15.428 12.844 1.00 88.25 93 TYR A O 1
ATOM 715 N N . GLU A 1 94 ? -1.098 16.242 14.127 1.00 85.56 94 GLU A N 1
ATOM 716 C CA . GLU A 1 94 ? -0.262 17.253 14.768 1.00 85.56 94 GLU A CA 1
ATOM 717 C C . GLU A 1 94 ? 0.825 16.596 15.635 1.00 85.56 94 GLU A C 1
ATOM 719 O O . GLU A 1 94 ? 0.530 15.808 16.528 1.00 85.56 94 GLU A O 1
ATOM 724 N N . GLY A 1 95 ? 2.096 16.885 15.345 1.00 84.88 95 GLY A N 1
ATOM 725 C CA . GLY A 1 95 ? 3.240 16.237 15.998 1.00 84.88 95 GLY A CA 1
ATOM 726 C C . GLY A 1 95 ? 3.745 14.954 15.325 1.00 84.88 95 GLY A C 1
ATOM 727 O O . GLY A 1 95 ? 4.773 14.432 15.750 1.00 84.88 95 GLY A O 1
ATOM 728 N N . SER A 1 96 ? 3.094 14.466 14.260 1.00 87.06 96 SER A N 1
ATOM 729 C CA . SER A 1 96 ? 3.618 13.335 13.480 1.00 87.06 96 SER A CA 1
ATOM 730 C C . SER A 1 96 ? 4.930 13.677 12.765 1.00 87.06 96 SER A C 1
ATOM 732 O O . SER A 1 96 ? 5.080 14.760 12.189 1.00 87.06 96 SER A O 1
ATOM 734 N N . LEU A 1 97 ? 5.849 12.706 12.739 1.00 88.44 97 LEU A N 1
ATOM 735 C CA . LEU A 1 97 ? 7.074 12.738 11.932 1.00 88.44 97 LEU A CA 1
ATOM 736 C C . LEU A 1 97 ? 6.818 12.427 10.452 1.00 88.44 97 LEU A C 1
ATOM 738 O O . LEU A 1 97 ? 7.699 12.642 9.621 1.00 88.44 97 LEU A O 1
ATOM 742 N N . LEU A 1 98 ? 5.634 11.924 10.109 1.00 88.38 98 LEU A N 1
ATOM 743 C CA . LEU A 1 98 ? 5.210 11.673 8.741 1.00 88.38 98 LEU A CA 1
ATOM 744 C C . LEU A 1 98 ? 4.233 12.757 8.302 1.00 88.38 98 LEU A C 1
ATOM 746 O O . LEU A 1 98 ? 3.300 13.125 9.013 1.00 88.38 98 LEU A O 1
ATOM 750 N N . LYS A 1 99 ? 4.458 13.276 7.098 1.00 88.38 99 LYS A N 1
ATOM 751 C CA . LYS A 1 99 ? 3.608 14.292 6.487 1.00 88.38 99 LYS A CA 1
ATOM 752 C C . LYS A 1 99 ? 3.150 13.841 5.121 1.00 88.38 99 LYS A C 1
ATOM 754 O O . LYS A 1 99 ? 3.927 13.303 4.330 1.00 88.38 99 LYS A O 1
ATOM 759 N N . THR A 1 100 ? 1.876 14.055 4.830 1.00 87.50 100 THR A N 1
ATOM 760 C CA . THR A 1 100 ? 1.301 13.687 3.542 1.00 87.50 100 THR A CA 1
ATOM 761 C C . THR A 1 100 ? 1.603 14.790 2.545 1.00 87.50 100 THR A C 1
ATOM 763 O O . THR A 1 100 ? 1.241 15.945 2.744 1.00 87.50 100 THR A O 1
ATOM 766 N N . ARG A 1 101 ? 2.276 14.457 1.440 1.00 72.50 101 ARG A N 1
ATOM 767 C CA . ARG A 1 101 ? 2.553 15.442 0.382 1.00 72.50 101 ARG A CA 1
ATOM 768 C C . ARG A 1 101 ? 1.389 15.563 -0.590 1.00 72.50 101 ARG A C 1
ATOM 770 O O . ARG A 1 101 ? 1.076 16.650 -1.069 1.00 72.50 101 ARG A O 1
ATOM 777 N N . LYS A 1 102 ? 0.805 14.419 -0.944 1.00 69.88 102 LYS A N 1
ATOM 778 C CA . LYS A 1 102 ? -0.283 14.318 -1.911 1.00 69.88 102 LYS A CA 1
ATOM 779 C C . LYS A 1 102 ? -1.129 13.099 -1.580 1.00 69.88 102 LYS A C 1
ATOM 781 O O . LYS A 1 102 ? -0.647 11.970 -1.634 1.00 69.88 102 LYS A O 1
ATOM 786 N N . THR A 1 103 ? -2.395 13.336 -1.282 1.00 70.75 103 THR A N 1
ATOM 787 C CA . THR A 1 103 ? -3.438 12.323 -1.410 1.00 70.75 103 THR A CA 1
ATOM 788 C C . THR A 1 103 ? -3.964 12.394 -2.837 1.00 70.75 103 THR A C 1
ATOM 790 O O . THR A 1 103 ? -4.157 13.485 -3.384 1.00 70.75 103 THR A O 1
ATOM 793 N N . GLY A 1 104 ? -4.132 11.258 -3.510 1.00 69.00 104 GLY A N 1
ATOM 794 C CA . GLY A 1 104 ? -4.735 11.317 -4.830 1.00 69.00 104 GLY A CA 1
ATOM 795 C C . GLY A 1 104 ? -4.750 10.032 -5.630 1.00 69.00 104 GLY A C 1
ATOM 796 O O . GLY A 1 104 ? -4.413 8.943 -5.177 1.00 69.00 104 GLY A O 1
ATOM 797 N N . ARG A 1 105 ? -5.156 10.231 -6.880 1.00 79.69 105 ARG A N 1
ATOM 798 C CA . ARG A 1 105 ? -5.303 9.198 -7.894 1.00 79.69 105 ARG A CA 1
ATOM 799 C C . ARG A 1 105 ? -4.071 9.178 -8.777 1.00 79.69 105 ARG A C 1
ATOM 801 O O . ARG A 1 105 ? -3.769 10.177 -9.435 1.00 79.69 105 ARG A O 1
ATOM 808 N N . ILE A 1 106 ? -3.389 8.040 -8.829 1.00 80.69 106 ILE A N 1
ATOM 809 C CA . ILE A 1 106 ? -2.392 7.764 -9.861 1.00 80.69 106 ILE A CA 1
ATOM 810 C C . ILE A 1 106 ? -3.109 7.064 -11.013 1.00 80.69 106 ILE A C 1
ATOM 812 O O . ILE A 1 106 ? -3.618 5.954 -10.870 1.00 80.69 106 ILE A O 1
ATOM 816 N N . ASN A 1 107 ? -3.160 7.737 -12.161 1.00 82.44 107 ASN A N 1
ATOM 817 C CA . ASN A 1 107 ? -3.676 7.161 -13.396 1.00 82.44 107 ASN A CA 1
ATOM 818 C C . ASN A 1 107 ? -2.523 6.516 -14.166 1.00 82.44 107 ASN A C 1
ATOM 820 O O . ASN A 1 107 ? -1.547 7.185 -14.502 1.00 82.44 107 ASN A O 1
ATOM 824 N N . PHE A 1 108 ? -2.677 5.243 -14.503 1.00 77.62 108 PHE A N 1
ATOM 825 C CA . PHE A 1 108 ? -1.796 4.544 -15.426 1.00 77.62 108 PHE A CA 1
ATOM 826 C C . PHE A 1 108 ? -2.391 4.628 -16.823 1.00 77.62 108 PHE A C 1
ATOM 828 O O . PHE A 1 108 ? -3.560 4.286 -17.029 1.00 77.62 108 PHE A O 1
ATOM 835 N N . TYR A 1 109 ? -1.585 5.092 -17.774 1.00 78.12 109 TYR A N 1
ATOM 836 C CA . TYR A 1 109 ? -2.003 5.297 -19.152 1.00 78.12 109 TYR A CA 1
ATOM 837 C C . TYR A 1 109 ? -1.412 4.224 -20.064 1.00 78.12 109 TYR A C 1
ATOM 839 O O . TYR A 1 109 ? -0.238 3.883 -19.955 1.00 78.12 109 TYR A O 1
ATOM 847 N N . PHE A 1 110 ? -2.208 3.748 -21.014 1.00 74.81 110 PHE A N 1
ATOM 848 C CA . PHE A 1 110 ? -1.757 2.945 -22.143 1.00 74.81 110 PHE A CA 1
ATOM 849 C C . PHE A 1 110 ? -2.439 3.450 -23.413 1.00 74.81 110 PHE A C 1
ATOM 851 O O . PHE A 1 110 ? -3.645 3.702 -23.421 1.00 74.81 110 PHE A O 1
ATOM 858 N N . ALA A 1 111 ? -1.654 3.656 -24.474 1.00 78.62 111 ALA A N 1
ATOM 859 C CA . ALA A 1 111 ? -2.119 4.256 -25.727 1.00 78.62 111 ALA A CA 1
ATOM 860 C C . ALA A 1 111 ? -2.921 5.565 -25.517 1.00 78.62 111 ALA A C 1
ATOM 862 O O . ALA A 1 111 ? -3.962 5.786 -26.133 1.00 78.62 111 ALA A O 1
ATOM 863 N N . GLY A 1 112 ? -2.464 6.414 -24.586 1.00 82.88 112 GLY A N 1
ATOM 864 C CA . GLY A 1 112 ? -3.115 7.687 -24.244 1.00 82.88 112 GLY A CA 1
ATOM 865 C C . GLY A 1 112 ? -4.413 7.567 -23.434 1.00 82.88 112 GLY A C 1
ATOM 866 O O . GLY A 1 112 ? -5.029 8.582 -23.125 1.00 82.88 112 GLY A O 1
ATOM 867 N N . ARG A 1 113 ? -4.839 6.355 -23.057 1.00 81.44 113 ARG A N 1
ATOM 868 C CA . ARG A 1 113 ? -6.056 6.109 -22.269 1.00 81.44 113 ARG A CA 1
ATOM 869 C C . ARG A 1 113 ? -5.710 5.631 -20.870 1.00 81.44 113 ARG A C 1
ATOM 871 O O . ARG A 1 113 ? -4.766 4.869 -20.701 1.00 81.44 113 ARG A O 1
ATOM 878 N N . VAL A 1 114 ? -6.495 6.034 -19.872 1.00 84.75 114 VAL A N 1
ATOM 879 C CA . VAL A 1 114 ? -6.350 5.505 -18.509 1.00 84.75 114 VAL A CA 1
ATOM 880 C C . VAL A 1 114 ? -6.806 4.050 -18.496 1.00 84.75 114 VAL A C 1
ATOM 882 O O . VAL A 1 114 ? -7.969 3.772 -18.774 1.00 84.75 114 VAL A O 1
ATOM 885 N N . VAL A 1 115 ? -5.896 3.141 -18.163 1.00 83.94 115 VAL A N 1
ATOM 886 C CA . VAL A 1 115 ? -6.172 1.699 -18.063 1.00 83.94 115 VAL A CA 1
ATOM 887 C C . VAL A 1 115 ? -6.234 1.205 -16.626 1.00 83.94 115 VAL A C 1
ATOM 889 O O . VAL A 1 115 ? -6.882 0.199 -16.358 1.00 83.94 115 VAL A O 1
ATOM 892 N N . HIS A 1 116 ? -5.608 1.916 -15.690 1.00 81.56 116 HIS A N 1
ATOM 893 C CA . HIS A 1 116 ? -5.686 1.589 -14.273 1.00 81.56 116 HIS A CA 1
ATOM 894 C C . HIS A 1 116 ? -5.643 2.857 -13.421 1.00 81.56 116 HIS A C 1
ATOM 896 O O . HIS A 1 116 ? -5.043 3.863 -13.808 1.00 81.56 116 HIS A O 1
ATOM 902 N N . ARG A 1 117 ? -6.309 2.813 -12.268 1.00 84.06 117 ARG A N 1
ATOM 903 C CA . ARG A 1 117 ? -6.348 3.904 -11.296 1.00 84.06 117 ARG A CA 1
ATOM 904 C C . ARG A 1 117 ? -5.994 3.351 -9.932 1.00 84.06 117 ARG A C 1
ATOM 906 O O . ARG A 1 117 ? -6.655 2.429 -9.465 1.00 84.06 117 ARG A O 1
ATOM 913 N N . LEU A 1 118 ? -4.993 3.952 -9.311 1.00 83.44 118 LEU A N 1
ATOM 914 C CA . LEU A 1 118 ? -4.567 3.622 -7.963 1.00 83.44 118 LEU A CA 1
ATOM 915 C C . LEU A 1 118 ? -4.910 4.783 -7.030 1.00 83.44 118 LEU A C 1
ATOM 917 O O . LEU A 1 118 ? -4.480 5.914 -7.260 1.00 83.44 118 LEU A O 1
ATOM 921 N N . GLU A 1 119 ? -5.696 4.495 -5.997 1.00 87.50 119 GLU A N 1
ATOM 922 C CA . GLU A 1 119 ? -5.958 5.418 -4.891 1.00 87.50 119 GLU A CA 1
ATOM 923 C C . GLU A 1 119 ? -4.833 5.254 -3.865 1.00 87.50 119 GLU A C 1
ATOM 925 O O . GLU A 1 119 ? -4.705 4.194 -3.249 1.00 87.50 119 GLU A O 1
ATOM 930 N N . CYS A 1 120 ? -3.990 6.272 -3.698 1.00 88.75 120 CYS A N 1
ATOM 931 C CA . CYS A 1 120 ? -2.867 6.205 -2.766 1.00 88.75 120 CYS A CA 1
ATOM 932 C C . CYS A 1 120 ? -2.501 7.576 -2.188 1.00 88.75 120 CYS A C 1
ATOM 934 O O . CYS A 1 120 ? -2.845 8.632 -2.725 1.00 88.75 120 CYS A O 1
ATOM 936 N N . ALA A 1 121 ? -1.749 7.554 -1.093 1.00 89.31 121 ALA A N 1
ATOM 937 C CA . ALA A 1 121 ? -1.135 8.732 -0.500 1.00 89.31 121 ALA A CA 1
ATOM 938 C C . ALA A 1 121 ? 0.379 8.541 -0.447 1.00 89.31 121 ALA A C 1
ATOM 940 O O . ALA A 1 121 ? 0.859 7.433 -0.212 1.00 89.31 121 ALA A O 1
ATOM 941 N N . THR A 1 122 ? 1.124 9.622 -0.669 1.00 88.69 122 THR A N 1
ATOM 942 C CA . THR A 1 122 ? 2.575 9.634 -0.476 1.00 88.69 122 THR A CA 1
ATOM 943 C C . THR A 1 122 ? 2.930 10.403 0.786 1.00 88.69 122 THR A C 1
ATOM 945 O O . THR A 1 122 ? 2.562 11.572 0.951 1.00 88.69 122 THR A O 1
ATOM 948 N N . PHE A 1 123 ? 3.662 9.727 1.666 1.00 88.44 123 PHE A N 1
ATOM 949 C CA . PHE A 1 123 ? 4.174 10.280 2.910 1.00 88.44 123 PHE A CA 1
ATOM 950 C C . PHE A 1 123 ? 5.661 10.576 2.768 1.00 88.44 123 PHE A C 1
ATOM 952 O O . PHE A 1 123 ? 6.380 9.901 2.031 1.00 88.44 123 PHE A O 1
ATOM 959 N N . TRP A 1 124 ? 6.120 11.593 3.479 1.00 84.88 124 TRP A N 1
ATOM 960 C CA . TRP A 1 124 ? 7.533 11.892 3.641 1.00 84.88 124 TRP A CA 1
ATOM 961 C C . TRP A 1 124 ? 7.824 12.126 5.118 1.00 84.88 124 TRP A C 1
ATOM 963 O O . TRP A 1 124 ? 6.946 12.538 5.878 1.00 84.88 124 TRP A O 1
ATOM 973 N N . ARG A 1 125 ? 9.062 11.852 5.523 1.00 83.81 125 ARG A N 1
ATOM 974 C CA . ARG A 1 125 ? 9.518 12.117 6.884 1.00 83.81 125 ARG A CA 1
ATOM 975 C C . ARG A 1 125 ? 9.843 13.601 7.019 1.00 83.81 125 ARG A C 1
ATOM 977 O O . ARG A 1 125 ? 10.782 14.081 6.384 1.00 83.81 125 ARG A O 1
ATOM 984 N N . GLY A 1 126 ? 9.076 14.306 7.842 1.00 70.62 126 GLY A N 1
ATOM 985 C CA . GLY A 1 126 ? 9.410 15.650 8.290 1.00 70.62 126 GLY A CA 1
ATOM 986 C C . GLY A 1 126 ? 10.728 15.615 9.049 1.00 70.62 126 GLY A C 1
ATOM 987 O O . GLY A 1 126 ? 10.796 15.011 10.118 1.00 70.62 126 GLY A O 1
ATOM 988 N N . LEU A 1 127 ? 11.785 16.244 8.523 1.00 61.41 127 LEU A N 1
ATOM 989 C CA . LEU A 1 127 ? 12.852 16.692 9.416 1.00 61.41 127 LEU A CA 1
ATOM 990 C C . LEU A 1 127 ? 12.196 17.685 10.374 1.00 61.41 127 LEU A C 1
ATOM 992 O O . LEU A 1 127 ? 11.511 18.599 9.919 1.00 61.41 127 LEU A O 1
ATOM 996 N N . GLN A 1 128 ? 12.374 17.502 11.679 1.00 53.12 128 GLN A N 1
ATOM 997 C CA . GLN A 1 128 ? 12.043 18.567 12.613 1.00 53.12 128 GLN A CA 1
ATOM 998 C C . GLN A 1 128 ? 12.914 19.773 12.250 1.00 53.12 128 GLN A C 1
ATOM 1000 O O . GLN A 1 128 ? 14.122 19.749 12.477 1.00 53.12 128 GLN A O 1
ATOM 1005 N N . ASP A 1 129 ? 12.306 20.810 11.674 1.00 43.62 129 ASP A N 1
ATOM 1006 C CA . ASP A 1 129 ? 12.890 22.145 11.625 1.00 43.62 129 ASP A CA 1
ATOM 1007 C C . ASP A 1 129 ? 12.878 22.679 13.064 1.00 43.62 129 ASP A C 1
ATOM 1009 O O . ASP A 1 129 ? 12.002 23.438 13.480 1.00 43.62 129 ASP A O 1
ATOM 1013 N N . THR A 1 130 ? 13.828 22.228 13.880 1.00 40.38 130 THR A N 1
ATOM 1014 C CA . THR A 1 130 ? 14.152 22.905 15.131 1.00 40.38 130 THR A CA 1
ATOM 1015 C C . THR A 1 130 ? 14.724 24.269 14.758 1.00 40.38 130 THR A C 1
ATOM 1017 O O . THR A 1 130 ? 15.884 24.352 14.369 1.00 40.38 130 THR A O 1
ATOM 1020 N N . LEU A 1 131 ? 13.878 25.304 14.805 1.00 39.22 131 LEU A N 1
ATOM 1021 C CA . LEU A 1 131 ? 14.205 26.735 14.895 1.00 39.22 131 LEU A CA 1
ATOM 1022 C C . LEU A 1 131 ? 15.669 27.088 14.567 1.00 39.22 131 LEU A C 1
ATOM 1024 O O . LEU A 1 131 ? 16.490 27.270 15.465 1.00 39.22 131 LEU A O 1
ATOM 1028 N N . SER A 1 132 ? 16.001 27.235 13.285 1.00 35.22 132 SER A N 1
ATOM 1029 C CA . SER A 1 132 ? 17.172 28.019 12.890 1.00 35.22 132 SER A CA 1
ATOM 1030 C C . SER A 1 132 ? 17.028 28.526 11.455 1.00 35.22 132 SER A C 1
ATOM 1032 O O . SER A 1 132 ? 17.233 27.795 10.488 1.00 35.22 132 SER A O 1
ATOM 1034 N N . GLU A 1 133 ? 16.682 29.806 11.311 1.00 39.53 133 GLU A N 1
ATOM 1035 C CA . GLU A 1 133 ? 16.553 30.547 10.045 1.00 39.53 133 GLU A CA 1
ATOM 1036 C C . GLU A 1 133 ? 17.897 30.786 9.313 1.00 39.53 133 GLU A C 1
ATOM 1038 O O . GLU A 1 133 ? 18.068 31.771 8.597 1.00 39.53 133 GLU A O 1
ATOM 1043 N N . HIS A 1 134 ? 18.876 29.887 9.432 1.00 37.19 134 HIS A N 1
ATOM 1044 C CA . HIS A 1 134 ? 20.210 30.087 8.849 1.00 37.19 134 HIS A CA 1
ATOM 1045 C C . HIS A 1 134 ? 20.673 29.000 7.880 1.00 37.19 134 HIS A C 1
ATOM 1047 O O . HIS A 1 134 ? 21.866 28.880 7.613 1.00 37.19 134 HIS A O 1
ATOM 1053 N N . SER A 1 135 ? 19.763 28.222 7.290 1.00 37.97 135 SER A N 1
ATOM 1054 C CA . SER A 1 135 ? 20.188 27.005 6.594 1.00 37.97 135 SER A CA 1
ATOM 1055 C C . SER A 1 135 ? 19.526 26.741 5.231 1.00 37.97 135 SER A C 1
ATOM 1057 O O . SER A 1 135 ? 19.373 25.608 4.772 1.00 37.97 135 SER A O 1
ATOM 1059 N N . ALA A 1 136 ? 19.306 27.797 4.439 1.00 38.53 136 ALA A N 1
ATOM 1060 C CA . ALA A 1 136 ? 19.135 27.633 2.986 1.00 38.53 136 ALA A CA 1
ATOM 1061 C C . ALA A 1 136 ? 20.309 26.849 2.328 1.00 38.53 136 ALA A C 1
ATOM 1063 O O . ALA A 1 136 ? 20.152 26.289 1.241 1.00 38.53 136 ALA A O 1
ATOM 1064 N N . ALA A 1 137 ? 21.459 26.753 3.013 1.00 35.00 137 ALA A N 1
ATOM 1065 C CA . ALA A 1 137 ? 22.602 25.909 2.666 1.00 35.00 137 ALA A CA 1
ATOM 1066 C C . ALA A 1 137 ? 22.524 24.450 3.183 1.00 35.00 137 ALA A C 1
ATOM 1068 O O . ALA A 1 137 ? 23.149 23.572 2.593 1.00 35.00 137 ALA A O 1
ATOM 1069 N N . ASP A 1 138 ? 21.730 24.149 4.214 1.00 38.25 138 ASP A N 1
ATOM 1070 C CA . ASP A 1 138 ? 21.634 22.807 4.823 1.00 38.25 138 ASP A CA 1
ATOM 1071 C C . ASP A 1 138 ? 20.602 21.911 4.119 1.00 38.25 138 ASP A C 1
ATOM 1073 O O . ASP A 1 138 ? 20.735 20.689 4.076 1.00 38.25 138 ASP A O 1
ATOM 1077 N N . ARG A 1 139 ? 19.681 22.511 3.349 1.00 41.78 139 ARG A N 1
ATOM 1078 C CA . ARG A 1 139 ? 18.902 21.779 2.327 1.00 41.78 139 ARG A CA 1
ATOM 1079 C C . ARG A 1 139 ? 19.778 21.098 1.265 1.00 41.78 139 ARG A C 1
ATOM 1081 O O . ARG A 1 139 ? 19.289 20.218 0.562 1.00 41.78 139 ARG A O 1
ATOM 1088 N N . ARG A 1 140 ? 21.056 21.486 1.135 1.00 34.38 140 ARG A N 1
ATOM 1089 C CA . ARG A 1 140 ? 22.038 20.857 0.231 1.00 34.38 140 ARG A CA 1
ATOM 1090 C C . ARG A 1 140 ? 22.968 19.853 0.928 1.00 34.38 140 ARG A C 1
ATOM 1092 O O . ARG A 1 140 ? 23.690 19.143 0.232 1.00 34.38 140 ARG A O 1
ATOM 1099 N N . LEU A 1 141 ? 22.942 19.753 2.262 1.00 38.22 141 LEU A N 1
ATOM 1100 C CA . LEU A 1 141 ? 23.827 18.870 3.038 1.00 38.22 141 LEU A CA 1
ATOM 1101 C C . LEU A 1 141 ? 23.252 17.467 3.290 1.00 38.22 141 LEU A C 1
ATOM 1103 O O . LEU A 1 141 ? 23.983 16.584 3.726 1.00 38.22 141 LEU A O 1
ATOM 1107 N N . ARG A 1 142 ? 22.004 17.199 2.885 1.00 39.62 142 ARG A N 1
ATOM 1108 C CA . ARG A 1 142 ? 21.511 15.829 2.637 1.00 39.62 142 ARG A CA 1
ATOM 1109 C C . ARG A 1 142 ? 21.401 15.514 1.148 1.00 39.62 142 ARG A C 1
ATOM 1111 O O . ARG A 1 142 ? 20.456 14.870 0.703 1.00 39.62 142 ARG A O 1
ATOM 1118 N N . HIS A 1 143 ? 22.372 15.951 0.350 1.00 40.03 143 HIS A N 1
ATOM 1119 C CA . HIS A 1 143 ? 22.664 15.187 -0.857 1.00 40.03 143 HIS A CA 1
ATOM 1120 C C . HIS A 1 143 ? 23.261 13.843 -0.420 1.00 40.03 143 HIS A C 1
ATOM 1122 O O . HIS A 1 143 ? 24.280 13.850 0.274 1.00 40.03 143 HIS A O 1
ATOM 1128 N N . PRO A 1 144 ? 22.667 12.697 -0.799 1.00 45.97 144 PRO A N 1
ATOM 1129 C CA . PRO A 1 144 ? 23.175 11.382 -0.440 1.00 45.97 144 PRO A CA 1
ATOM 1130 C C . PRO A 1 144 ? 24.438 11.097 -1.258 1.00 45.97 144 PRO A C 1
ATOM 1132 O O . PRO A 1 144 ? 24.431 10.327 -2.208 1.00 45.97 144 PRO A O 1
ATOM 1135 N N . LYS A 1 145 ? 25.555 11.737 -0.906 1.00 42.16 145 LYS A N 1
ATOM 1136 C CA . LYS A 1 145 ? 26.874 11.338 -1.410 1.00 42.16 145 LYS A CA 1
ATOM 1137 C C . LYS A 1 145 ? 27.395 10.077 -0.703 1.00 42.16 145 LYS A C 1
ATOM 1139 O O . LYS A 1 145 ? 28.399 9.531 -1.140 1.00 42.16 145 LYS A O 1
ATOM 1144 N N . HIS A 1 146 ? 26.691 9.597 0.333 1.00 47.84 146 HIS A N 1
ATOM 1145 C CA . HIS A 1 146 ? 27.075 8.421 1.126 1.00 47.84 146 HIS A CA 1
ATOM 1146 C C . HIS A 1 146 ? 25.952 7.405 1.412 1.00 47.84 146 HIS A C 1
ATOM 1148 O O . HIS A 1 146 ? 26.234 6.379 2.021 1.00 47.84 146 HIS A O 1
ATOM 1154 N N . GLN A 1 147 ? 24.701 7.629 0.982 1.00 57.72 147 GLN A N 1
ATOM 1155 C CA . GLN A 1 147 ? 23.682 6.572 1.054 1.00 57.72 147 GLN A CA 1
ATOM 1156 C C . GLN A 1 147 ? 23.774 5.710 -0.206 1.00 57.72 147 GLN A C 1
ATOM 1158 O O . GLN A 1 147 ? 23.440 6.149 -1.308 1.00 57.72 147 GLN A O 1
ATOM 1163 N N . ASN A 1 148 ? 24.262 4.481 -0.036 1.00 71.38 148 ASN A N 1
ATOM 1164 C CA . ASN A 1 148 ? 24.332 3.497 -1.115 1.00 71.38 148 ASN A CA 1
ATOM 1165 C C . ASN A 1 148 ? 22.984 2.810 -1.376 1.00 71.38 148 ASN A C 1
ATOM 1167 O O . ASN A 1 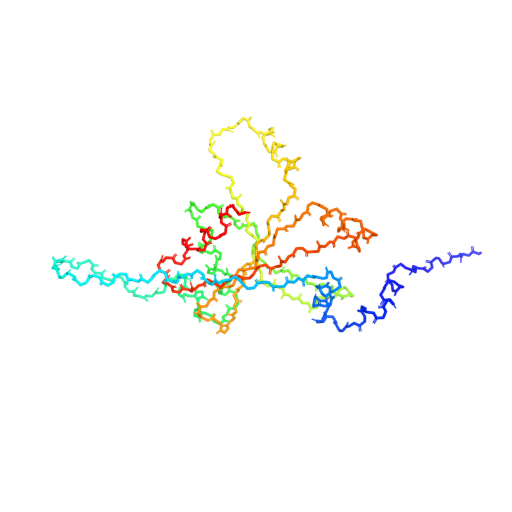148 ? 22.850 2.140 -2.399 1.00 71.38 148 ASN A O 1
ATOM 1171 N N . THR A 1 149 ? 21.993 2.993 -0.499 1.00 79.88 149 THR A N 1
ATOM 1172 C CA . THR A 1 149 ? 20.664 2.377 -0.571 1.00 79.88 149 THR A CA 1
ATOM 1173 C C . THR A 1 149 ? 19.561 3.381 -0.235 1.00 79.88 149 THR A C 1
ATOM 1175 O O . THR A 1 149 ? 19.761 4.318 0.538 1.00 79.88 149 THR A O 1
ATOM 1178 N N . TYR A 1 150 ? 18.388 3.177 -0.831 1.00 82.38 150 TYR A N 1
ATOM 1179 C CA . TYR A 1 150 ? 17.176 3.960 -0.624 1.00 82.38 150 TYR A CA 1
ATOM 1180 C C . TYR A 1 150 ? 16.066 3.043 -0.113 1.00 82.38 150 TYR A C 1
ATOM 1182 O O . TYR A 1 150 ? 15.621 2.155 -0.839 1.00 82.38 150 TYR A O 1
ATOM 1190 N N . ALA A 1 151 ? 15.595 3.274 1.110 1.00 84.38 151 ALA A N 1
ATOM 1191 C CA . ALA A 1 151 ? 14.481 2.519 1.671 1.00 84.38 151 ALA A CA 1
ATOM 1192 C C . ALA A 1 151 ? 13.152 2.965 1.044 1.00 84.38 151 ALA A C 1
ATOM 1194 O O . ALA A 1 151 ? 12.822 4.155 1.022 1.00 84.38 151 ALA A O 1
ATOM 1195 N N . SER A 1 152 ? 12.376 2.003 0.550 1.00 86.81 152 SER A N 1
ATOM 1196 C CA . SER A 1 152 ? 11.019 2.203 0.052 1.00 86.81 152 SER A CA 1
ATOM 1197 C C . SER A 1 152 ? 10.037 1.376 0.872 1.00 86.81 152 SER A C 1
ATOM 1199 O O . SER A 1 152 ? 10.235 0.176 1.054 1.00 86.81 152 SER A O 1
ATOM 1201 N N . HIS A 1 153 ? 8.970 2.025 1.341 1.00 90.00 153 HIS A N 1
ATOM 1202 C CA . HIS A 1 153 ? 7.915 1.421 2.148 1.00 90.00 153 HIS A CA 1
ATOM 1203 C C . HIS A 1 153 ? 6.561 1.610 1.457 1.00 90.00 153 HIS A C 1
ATOM 1205 O O . HIS A 1 153 ? 6.194 2.726 1.080 1.00 90.00 153 HIS A O 1
ATOM 1211 N N . LEU A 1 154 ? 5.798 0.527 1.319 1.00 91.81 154 LEU A N 1
ATOM 1212 C CA . LEU A 1 154 ? 4.447 0.523 0.772 1.00 91.81 154 LEU A CA 1
ATOM 1213 C C . LEU A 1 154 ? 3.490 -0.143 1.761 1.00 91.81 154 LEU A C 1
ATOM 1215 O O . LEU A 1 154 ? 3.538 -1.351 1.985 1.00 91.81 154 LEU A O 1
ATOM 1219 N N . LEU A 1 155 ? 2.571 0.652 2.305 1.00 92.81 155 LEU A N 1
ATOM 1220 C CA . LEU A 1 155 ? 1.460 0.148 3.101 1.00 92.81 155 LEU A CA 1
ATOM 1221 C C . LEU A 1 155 ? 0.280 -0.223 2.209 1.00 92.81 155 LEU A C 1
ATOM 1223 O O . LEU A 1 155 ? -0.203 0.591 1.420 1.00 92.81 155 LEU A O 1
ATOM 1227 N N . VAL A 1 156 ? -0.215 -1.445 2.376 1.00 92.62 156 VAL A N 1
ATOM 1228 C CA . VAL A 1 156 ? -1.331 -1.992 1.610 1.00 92.62 156 VAL A CA 1
ATOM 1229 C C . VAL A 1 156 ? -2.426 -2.446 2.558 1.00 92.62 156 VAL A C 1
ATOM 1231 O O . VAL A 1 156 ? -2.215 -3.272 3.446 1.00 92.62 156 VAL A O 1
ATOM 1234 N N . THR A 1 157 ? -3.631 -1.935 2.320 1.00 91.25 157 THR A N 1
ATOM 1235 C CA . THR A 1 157 ? -4.855 -2.437 2.943 1.00 91.25 157 THR A CA 1
ATOM 1236 C C . THR A 1 157 ? -5.672 -3.197 1.907 1.00 91.25 157 THR A C 1
ATOM 1238 O O . THR A 1 157 ? -5.715 -2.820 0.737 1.00 91.25 157 THR A O 1
ATOM 1241 N N . ASN A 1 158 ? -6.331 -4.271 2.332 1.00 87.88 158 ASN A N 1
ATOM 1242 C CA . ASN A 1 158 ? -7.276 -5.009 1.501 1.00 87.88 158 ASN A CA 1
ATOM 1243 C C . ASN A 1 158 ? -8.698 -4.715 1.994 1.00 87.88 158 ASN A C 1
ATOM 1245 O O . ASN A 1 158 ? -8.922 -4.669 3.200 1.00 87.88 158 ASN A O 1
ATOM 1249 N N . ALA A 1 159 ? -9.653 -4.501 1.086 1.00 85.06 159 ALA A N 1
ATOM 1250 C CA . ALA A 1 159 ? -11.053 -4.239 1.426 1.00 85.06 159 ALA A CA 1
ATOM 1251 C C . ALA A 1 159 ? -11.685 -5.355 2.277 1.00 85.06 159 ALA A C 1
ATOM 1253 O O . ALA A 1 159 ? -12.527 -5.068 3.122 1.00 85.06 159 ALA A O 1
ATOM 1254 N N . SER A 1 160 ? -11.255 -6.603 2.079 1.00 86.62 160 SER A N 1
ATOM 1255 C CA . SER A 1 160 ? -11.775 -7.773 2.795 1.00 86.62 160 SER A CA 1
ATOM 1256 C C . SER A 1 160 ? -10.957 -8.157 4.027 1.00 86.62 160 SER A C 1
ATOM 1258 O O . SER A 1 160 ? -11.419 -8.967 4.824 1.00 86.62 160 SER A O 1
ATOM 1260 N N . ASP A 1 161 ? -9.750 -7.607 4.188 1.00 91.94 161 ASP A N 1
ATOM 1261 C CA . ASP A 1 161 ? -8.899 -7.916 5.335 1.00 91.94 161 ASP A CA 1
ATOM 1262 C C . ASP A 1 161 ? -9.127 -6.898 6.452 1.00 91.94 161 ASP A C 1
ATOM 1264 O O . ASP A 1 161 ? -8.833 -5.702 6.314 1.00 91.94 161 ASP A O 1
ATOM 1268 N N . SER A 1 162 ? -9.671 -7.401 7.555 1.00 92.19 162 SER A N 1
ATOM 1269 C CA . SER A 1 162 ? -9.896 -6.653 8.787 1.00 92.19 162 SER A CA 1
ATOM 1270 C C . SER A 1 162 ? -8.954 -7.062 9.915 1.00 92.19 162 SER A C 1
ATOM 1272 O O . SER A 1 162 ? -9.093 -6.559 11.028 1.00 92.19 162 SER A O 1
ATOM 1274 N N . GLN A 1 163 ? -8.030 -7.992 9.668 1.00 94.06 163 GLN A N 1
ATOM 1275 C CA . GLN A 1 163 ? -7.093 -8.499 10.668 1.00 94.06 163 GLN A CA 1
ATOM 1276 C C . GLN A 1 163 ? -5.722 -7.842 10.534 1.00 94.06 163 GLN A C 1
ATOM 1278 O O . GLN A 1 163 ? -5.125 -7.490 11.553 1.00 94.06 163 GLN A O 1
ATOM 1283 N N . PHE A 1 164 ? -5.256 -7.613 9.303 1.00 94.31 164 PHE A N 1
ATOM 1284 C CA . PHE A 1 164 ? -3.913 -7.106 9.043 1.00 94.31 164 PHE A CA 1
ATOM 1285 C C . PHE A 1 164 ? -3.885 -5.945 8.044 1.00 94.31 164 PHE A C 1
ATOM 1287 O O . PHE A 1 164 ? -4.627 -5.901 7.061 1.00 94.31 164 PHE A O 1
ATOM 1294 N N . ILE A 1 165 ? -2.942 -5.032 8.273 1.00 94.44 165 ILE A N 1
ATOM 1295 C CA . ILE A 1 165 ? -2.359 -4.194 7.225 1.00 94.44 165 ILE A CA 1
ATOM 1296 C C . ILE A 1 165 ? -1.015 -4.802 6.817 1.00 94.44 165 ILE A C 1
ATOM 1298 O O . ILE A 1 165 ? -0.304 -5.385 7.640 1.00 94.44 165 ILE A O 1
ATOM 1302 N N . TYR A 1 166 ? -0.671 -4.690 5.540 1.00 94.12 166 TYR A N 1
ATOM 1303 C CA . TYR A 1 166 ? 0.561 -5.245 4.996 1.00 94.12 166 TYR A CA 1
ATOM 1304 C C . TYR A 1 166 ? 1.555 -4.130 4.739 1.00 94.12 166 TYR A C 1
ATOM 1306 O O . TYR A 1 166 ? 1.206 -3.118 4.133 1.00 94.12 166 TYR A O 1
ATOM 1314 N N . LEU A 1 167 ? 2.791 -4.343 5.162 1.00 93.44 167 LEU A N 1
ATOM 1315 C CA . LEU A 1 167 ? 3.907 -3.488 4.813 1.00 93.44 167 LEU A CA 1
ATOM 1316 C C . LEU A 1 167 ? 4.810 -4.241 3.840 1.00 93.44 167 LEU A C 1
ATOM 1318 O O . LEU A 1 167 ? 5.234 -5.357 4.130 1.00 93.44 167 LEU A O 1
ATOM 1322 N N . TYR A 1 168 ? 5.078 -3.626 2.696 1.00 92.50 168 TYR A N 1
ATOM 1323 C CA . TYR A 1 168 ? 6.096 -4.062 1.753 1.00 92.50 168 TYR A CA 1
ATOM 1324 C C . TYR A 1 168 ? 7.284 -3.114 1.848 1.00 92.50 168 TYR A C 1
ATOM 1326 O O . TYR A 1 168 ? 7.109 -1.897 1.815 1.00 92.50 168 TYR A O 1
ATOM 1334 N N . GLU A 1 169 ? 8.476 -3.674 1.966 1.00 90.75 169 GLU A N 1
ATOM 1335 C CA . GLU A 1 169 ? 9.710 -2.946 2.232 1.00 90.75 169 GLU A CA 1
ATOM 1336 C C . GLU A 1 169 ? 10.774 -3.396 1.242 1.00 90.75 169 GLU A C 1
ATOM 1338 O O . GLU A 1 169 ? 10.880 -4.578 0.910 1.00 90.75 169 GLU A O 1
ATOM 1343 N N . MET A 1 170 ? 11.574 -2.451 0.770 1.00 88.56 170 MET A N 1
ATOM 1344 C CA . MET A 1 170 ? 12.661 -2.738 -0.152 1.00 88.56 170 MET A CA 1
ATOM 1345 C C . MET A 1 170 ? 13.781 -1.728 0.043 1.00 88.56 170 MET A C 1
ATOM 1347 O O . MET A 1 170 ? 13.546 -0.521 0.013 1.00 88.56 170 MET A O 1
ATOM 1351 N N . GLN A 1 171 ? 15.004 -2.224 0.205 1.00 88.25 171 GLN A N 1
ATOM 1352 C CA . GLN A 1 171 ? 16.202 -1.394 0.164 1.00 88.25 171 GLN A CA 1
ATOM 1353 C C . GLN A 1 171 ? 16.691 -1.358 -1.274 1.00 88.25 171 GLN A C 1
ATOM 1355 O O . GLN A 1 171 ? 17.060 -2.399 -1.792 1.00 88.25 171 GLN A O 1
ATOM 1360 N N . ILE A 1 172 ? 16.667 -0.198 -1.927 1.00 86.00 172 ILE A N 1
ATOM 1361 C CA . ILE A 1 172 ? 17.015 -0.045 -3.344 1.00 86.00 172 ILE A CA 1
ATOM 1362 C C . ILE A 1 172 ? 18.445 0.498 -3.456 1.00 86.00 172 ILE A C 1
ATOM 1364 O O . ILE A 1 172 ? 18.666 1.677 -3.164 1.00 86.00 172 ILE A O 1
ATOM 1368 N N . PRO A 1 173 ? 19.433 -0.308 -3.881 1.00 86.44 173 PRO A N 1
ATOM 1369 C CA . PRO A 1 173 ? 20.784 0.165 -4.138 1.00 86.44 173 PRO A CA 1
ATOM 1370 C C . PRO A 1 173 ? 20.844 1.270 -5.196 1.00 86.44 173 PRO A C 1
ATOM 1372 O O . PRO A 1 173 ? 20.097 1.277 -6.174 1.00 86.44 173 PRO A O 1
ATOM 1375 N N . ASN A 1 174 ? 21.808 2.179 -5.053 1.00 83.50 174 ASN A N 1
ATOM 1376 C CA . ASN A 1 174 ? 22.064 3.244 -6.026 1.00 83.50 174 ASN A CA 1
ATOM 1377 C C . ASN A 1 174 ? 22.405 2.677 -7.421 1.00 83.50 174 ASN A C 1
ATOM 1379 O O . ASN A 1 174 ? 22.039 3.248 -8.443 1.00 83.50 174 ASN A O 1
ATOM 1383 N N . GLU A 1 175 ? 23.056 1.514 -7.493 1.00 81.44 175 GLU A N 1
ATOM 1384 C CA . GLU A 1 175 ? 23.266 0.803 -8.762 1.00 81.44 175 GLU A CA 1
ATOM 1385 C C . GLU A 1 175 ? 21.963 0.469 -9.499 1.00 81.44 175 GLU A C 1
ATOM 1387 O O . GLU A 1 175 ? 21.915 0.668 -10.709 1.00 81.44 175 GLU A O 1
ATOM 1392 N N . ILE A 1 176 ? 20.893 0.085 -8.792 1.00 80.88 176 ILE A N 1
ATOM 1393 C CA . ILE A 1 176 ? 19.580 -0.153 -9.406 1.00 80.88 176 ILE A CA 1
ATOM 1394 C C . ILE A 1 176 ? 18.997 1.150 -9.928 1.00 80.88 176 ILE A C 1
ATOM 1396 O O . ILE A 1 176 ? 18.518 1.191 -11.056 1.00 80.88 176 ILE A O 1
ATOM 1400 N N . LEU A 1 177 ? 19.072 2.232 -9.150 1.00 81.44 177 LEU A N 1
ATOM 1401 C CA . LEU A 1 177 ? 18.569 3.531 -9.601 1.00 81.44 177 LEU A CA 1
ATOM 1402 C C . LEU A 1 177 ? 19.298 4.010 -10.864 1.00 81.44 177 LEU A C 1
ATOM 1404 O O . LEU A 1 177 ? 18.655 4.414 -11.828 1.00 81.44 177 LEU A O 1
ATOM 1408 N N . ARG A 1 178 ? 20.628 3.869 -10.912 1.00 78.62 178 ARG A N 1
ATOM 1409 C CA . ARG A 1 178 ? 21.422 4.187 -12.110 1.00 78.62 178 ARG A CA 1
ATOM 1410 C C . ARG A 1 178 ? 21.085 3.278 -13.291 1.00 78.62 178 ARG A C 1
ATOM 1412 O O . ARG A 1 178 ? 21.075 3.738 -14.434 1.00 78.62 178 ARG A O 1
ATOM 1419 N N . ALA A 1 179 ? 20.798 2.005 -13.035 1.00 76.19 179 ALA A N 1
ATOM 1420 C CA . ALA A 1 179 ? 20.386 1.070 -14.073 1.00 76.19 179 ALA A CA 1
ATOM 1421 C C . ALA A 1 179 ? 18.991 1.390 -14.634 1.00 76.19 179 ALA A C 1
ATOM 1423 O O . ALA A 1 179 ? 18.749 1.199 -15.825 1.00 76.19 179 ALA A O 1
ATOM 1424 N N . LEU A 1 180 ? 18.092 1.942 -13.812 1.00 74.69 180 LEU A N 1
ATOM 1425 C CA . LEU A 1 180 ? 16.798 2.453 -14.269 1.00 74.69 180 LEU A CA 1
ATOM 1426 C C . LEU A 1 180 ? 16.946 3.696 -15.158 1.00 74.69 180 LEU A C 1
ATOM 1428 O O . LEU A 1 180 ? 16.204 3.828 -16.131 1.00 74.69 180 LEU A O 1
ATOM 1432 N N . ASP A 1 181 ? 17.927 4.560 -14.881 1.00 75.44 181 ASP A N 1
ATOM 1433 C CA . ASP A 1 181 ? 18.255 5.703 -15.745 1.00 75.44 181 ASP A CA 1
ATOM 1434 C C . ASP A 1 181 ? 18.910 5.270 -17.073 1.00 75.44 181 ASP A C 1
ATOM 1436 O O . ASP A 1 181 ? 18.816 5.972 -18.083 1.00 75.44 181 ASP A O 1
ATOM 1440 N N . THR A 1 182 ? 19.575 4.105 -17.093 1.00 72.25 182 THR A N 1
ATOM 1441 C CA . THR A 1 182 ? 20.331 3.588 -18.246 1.00 72.25 182 THR A CA 1
ATOM 1442 C C . THR A 1 182 ? 19.944 2.139 -18.591 1.00 72.25 182 THR A C 1
ATOM 1444 O O . THR A 1 182 ? 20.619 1.188 -18.185 1.00 72.25 182 THR A O 1
ATOM 1447 N N . PRO A 1 183 ? 18.896 1.928 -19.413 1.00 60.53 183 PRO A N 1
ATOM 1448 C CA . PRO A 1 183 ? 18.253 0.620 -19.593 1.00 60.53 183 PRO A CA 1
ATOM 1449 C C . PRO A 1 183 ? 19.151 -0.479 -20.188 1.00 60.53 183 PRO A C 1
ATOM 1451 O O . PRO A 1 183 ? 18.817 -1.657 -20.102 1.00 60.53 183 PRO A O 1
ATOM 1454 N N . THR A 1 184 ? 20.302 -0.135 -20.769 1.00 63.25 184 THR A N 1
ATOM 1455 C CA . THR A 1 184 ? 21.295 -1.105 -21.262 1.00 63.25 184 THR A CA 1
ATOM 1456 C C . THR A 1 184 ? 22.038 -1.841 -20.145 1.00 63.25 184 THR A C 1
ATOM 1458 O O . THR A 1 184 ? 22.603 -2.901 -20.401 1.00 63.25 184 THR A O 1
ATOM 1461 N N . THR A 1 185 ? 22.028 -1.317 -18.916 1.00 60.12 185 THR A N 1
ATOM 1462 C CA . THR A 1 185 ? 22.716 -1.911 -17.756 1.00 60.12 185 THR A CA 1
ATOM 1463 C C . THR A 1 185 ? 21.778 -2.684 -16.822 1.00 60.12 185 THR A C 1
ATOM 1465 O O . THR A 1 185 ? 22.248 -3.406 -15.947 1.00 60.12 185 THR A O 1
ATOM 1468 N N . ALA A 1 186 ? 20.459 -2.622 -17.050 1.00 57.94 186 ALA A N 1
ATOM 1469 C CA . ALA A 1 186 ? 19.437 -3.243 -16.199 1.00 57.94 186 ALA A CA 1
ATOM 1470 C C . ALA A 1 186 ? 19.531 -4.777 -16.104 1.00 57.94 186 ALA A C 1
ATOM 1472 O O . ALA A 1 186 ? 19.123 -5.350 -15.100 1.00 57.94 186 ALA A O 1
ATOM 1473 N N . ASN A 1 187 ? 20.117 -5.444 -17.104 1.00 60.69 187 ASN A N 1
ATOM 1474 C CA . ASN A 1 187 ? 20.331 -6.898 -17.086 1.00 60.69 187 ASN A CA 1
ATOM 1475 C C . ASN A 1 187 ? 21.503 -7.334 -16.183 1.00 60.69 187 ASN A C 1
ATOM 1477 O O . ASN A 1 187 ? 21.774 -8.527 -16.085 1.00 60.69 187 ASN A O 1
ATOM 1481 N N . CYS A 1 188 ? 22.239 -6.385 -15.596 1.00 61.97 188 CYS A N 1
ATOM 1482 C CA . CYS A 1 188 ? 23.474 -6.630 -14.849 1.00 61.97 188 CYS A CA 1
ATOM 1483 C C . CYS A 1 188 ? 23.314 -6.406 -13.334 1.00 61.97 188 CYS A C 1
ATOM 1485 O O . CYS A 1 188 ? 24.310 -6.423 -12.615 1.00 61.97 188 CYS A O 1
ATOM 1487 N N . VAL A 1 189 ? 22.092 -6.157 -12.851 1.00 72.25 189 VAL A N 1
ATOM 1488 C CA . VAL A 1 189 ? 21.845 -5.833 -11.442 1.00 72.25 189 VAL A CA 1
ATOM 1489 C C . VAL A 1 189 ? 20.842 -6.812 -10.850 1.00 72.25 189 VAL A C 1
ATOM 1491 O O . VAL A 1 189 ? 19.757 -7.008 -11.398 1.00 72.25 189 VAL A O 1
ATOM 1494 N N . GLU A 1 190 ? 21.217 -7.430 -9.733 1.00 79.56 190 GLU A N 1
ATOM 1495 C CA . GLU A 1 190 ? 20.322 -8.284 -8.962 1.00 79.56 190 GLU A CA 1
ATOM 1496 C C . GLU A 1 190 ? 19.353 -7.416 -8.163 1.00 79.56 190 GLU A C 1
ATOM 1498 O O . GLU A 1 190 ? 19.751 -6.523 -7.413 1.00 79.56 190 GLU A O 1
ATOM 1503 N N . TRP A 1 191 ? 18.057 -7.659 -8.345 1.00 82.12 191 TRP A N 1
ATOM 1504 C CA . TRP A 1 191 ? 17.031 -6.925 -7.624 1.00 82.12 191 TRP A CA 1
ATOM 1505 C C . TRP A 1 191 ? 16.896 -7.469 -6.199 1.00 82.12 191 TRP A C 1
ATOM 1507 O O . TRP A 1 191 ? 16.750 -8.680 -6.023 1.00 82.12 191 TRP A O 1
ATOM 1517 N N . PRO A 1 192 ? 16.911 -6.603 -5.172 1.00 85.44 192 PRO A N 1
ATOM 1518 C CA . PRO A 1 192 ? 16.801 -7.033 -3.793 1.00 85.44 192 PRO A CA 1
ATOM 1519 C C . PRO A 1 192 ? 15.395 -7.575 -3.523 1.00 85.44 192 PRO A C 1
ATOM 1521 O O . PRO A 1 192 ? 14.431 -7.183 -4.197 1.00 85.44 192 PRO A O 1
ATOM 1524 N N . PRO A 1 193 ? 15.255 -8.460 -2.526 1.00 88.88 193 PRO A N 1
ATOM 1525 C CA . PRO A 1 193 ? 13.963 -9.010 -2.169 1.00 88.88 193 PRO A CA 1
ATOM 1526 C C . PRO A 1 193 ? 13.030 -7.911 -1.656 1.00 88.88 193 PRO A C 1
ATOM 1528 O O . PRO A 1 193 ? 13.423 -7.000 -0.921 1.00 88.88 193 PRO A O 1
ATOM 1531 N N . ILE A 1 194 ? 11.759 -8.031 -2.026 1.00 90.62 194 ILE A N 1
ATOM 1532 C CA . ILE A 1 194 ? 10.667 -7.261 -1.454 1.00 90.62 194 ILE A CA 1
ATOM 1533 C C . ILE A 1 194 ? 10.208 -8.001 -0.205 1.00 90.62 194 ILE A C 1
ATOM 1535 O O . ILE A 1 194 ? 9.613 -9.080 -0.250 1.00 90.62 194 ILE A O 1
ATOM 1539 N N . ARG A 1 195 ? 10.482 -7.388 0.933 1.00 91.62 195 ARG A N 1
ATOM 1540 C CA . ARG A 1 195 ? 10.134 -7.887 2.253 1.00 91.62 195 ARG A CA 1
ATOM 1541 C C . ARG A 1 195 ? 8.678 -7.559 2.549 1.00 91.62 195 ARG A C 1
ATOM 1543 O O . ARG A 1 195 ? 8.261 -6.419 2.386 1.00 91.62 195 ARG A O 1
ATOM 1550 N N . ARG A 1 196 ? 7.890 -8.544 2.970 1.00 92.75 196 ARG A N 1
ATOM 1551 C CA . ARG A 1 196 ? 6.478 -8.379 3.328 1.00 92.75 196 ARG A CA 1
ATOM 1552 C C . ARG A 1 196 ? 6.274 -8.707 4.799 1.00 92.75 196 ARG A C 1
ATOM 1554 O O . ARG A 1 196 ? 6.475 -9.844 5.218 1.00 92.75 196 ARG A O 1
ATOM 1561 N N . SER A 1 197 ? 5.764 -7.733 5.537 1.00 91.62 197 SER A N 1
ATOM 1562 C CA . SER A 1 197 ? 5.412 -7.841 6.950 1.00 91.62 197 SER A CA 1
ATOM 1563 C C . SER A 1 197 ? 3.896 -7.706 7.131 1.00 91.62 197 SER A C 1
ATOM 1565 O O . SER A 1 197 ? 3.229 -6.928 6.441 1.00 91.62 197 SER A O 1
ATOM 1567 N N . ARG A 1 198 ? 3.332 -8.463 8.077 1.00 93.25 198 ARG A N 1
ATOM 1568 C CA . ARG A 1 198 ? 1.926 -8.355 8.498 1.00 93.25 198 ARG A CA 1
ATOM 1569 C C . ARG A 1 198 ? 1.842 -7.624 9.829 1.00 93.25 198 ARG A C 1
ATOM 1571 O O . ARG A 1 198 ? 2.448 -8.065 10.803 1.00 93.25 198 ARG A O 1
ATOM 1578 N N . ILE A 1 199 ? 1.065 -6.546 9.879 1.00 93.12 199 ILE A N 1
ATOM 1579 C CA . ILE A 1 199 ? 0.852 -5.753 11.091 1.00 93.12 199 ILE A CA 1
ATOM 1580 C C . ILE A 1 199 ? -0.604 -5.952 11.535 1.00 93.12 199 ILE A C 1
ATOM 1582 O O . ILE A 1 199 ? -1.519 -5.541 10.814 1.00 93.12 199 ILE A O 1
ATOM 1586 N N . PRO A 1 200 ? -0.850 -6.586 12.696 1.00 94.38 200 PRO A N 1
ATOM 1587 C CA . PRO A 1 200 ? -2.204 -6.781 13.204 1.00 94.38 200 PRO A CA 1
ATOM 1588 C C . PRO A 1 200 ? -2.890 -5.440 13.482 1.00 94.38 200 PRO A C 1
ATOM 1590 O O . PRO A 1 200 ? -2.280 -4.552 14.081 1.00 94.38 200 PRO A O 1
ATOM 1593 N N . PHE A 1 201 ? -4.162 -5.290 13.114 1.00 93.38 201 PHE A N 1
ATOM 1594 C CA . PHE A 1 201 ? -4.931 -4.091 13.465 1.00 93.38 201 PHE A CA 1
ATOM 1595 C C . PHE A 1 201 ? -5.166 -3.971 14.972 1.00 93.38 201 PHE A C 1
ATOM 1597 O O . PHE A 1 201 ? -5.081 -2.879 15.527 1.00 93.38 201 PHE A O 1
ATOM 1604 N N . GLN A 1 202 ? -5.432 -5.091 15.640 1.00 94.06 202 GLN A N 1
ATOM 1605 C CA . GLN A 1 202 ? -5.567 -5.133 17.092 1.00 94.06 202 GLN A CA 1
ATOM 1606 C C . GLN A 1 202 ? -4.199 -5.291 17.776 1.00 94.06 202 GLN A C 1
ATOM 1608 O O . GLN A 1 202 ? -3.319 -5.935 17.203 1.00 94.06 202 GLN A O 1
ATOM 1613 N N . PRO A 1 203 ? -4.011 -4.735 18.985 1.00 94.44 203 PRO A N 1
ATOM 16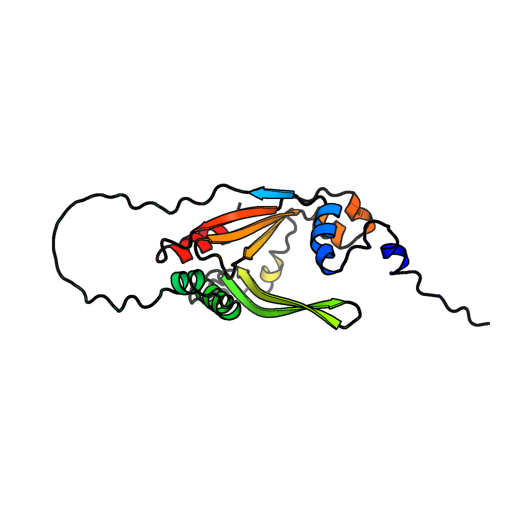14 C CA . PRO A 1 203 ? -4.915 -3.823 19.694 1.00 94.44 203 PRO A CA 1
ATOM 1615 C C . PRO A 1 203 ? -4.996 -2.449 19.004 1.00 94.44 203 PRO A C 1
ATOM 1617 O O . PRO A 1 203 ? -3.997 -1.954 18.473 1.00 94.44 203 PRO A O 1
ATOM 1620 N N . TYR A 1 204 ? -6.199 -1.865 18.950 1.00 94.00 204 TYR A N 1
ATOM 1621 C CA . TYR A 1 204 ? -6.472 -0.656 18.159 1.00 94.00 204 TYR A CA 1
ATOM 1622 C C . TYR A 1 204 ? -5.893 0.627 18.769 1.00 94.00 204 TYR A C 1
ATOM 1624 O O . TYR A 1 204 ? -5.596 1.573 18.045 1.00 94.00 204 TYR A O 1
ATOM 1632 N N . ASP A 1 205 ? -5.756 0.660 20.087 1.00 90.75 205 ASP A N 1
ATOM 1633 C CA . ASP A 1 205 ? -5.159 1.734 20.881 1.00 90.75 205 ASP A CA 1
ATOM 1634 C C . ASP A 1 205 ? -3.651 1.875 20.621 1.00 90.75 205 ASP A C 1
ATOM 1636 O O . ASP A 1 205 ? -3.140 2.986 20.495 1.00 90.75 205 ASP A O 1
ATOM 1640 N N . THR A 1 206 ? -2.946 0.754 20.446 1.00 91.94 206 THR A N 1
ATOM 1641 C CA . THR A 1 206 ? -1.500 0.730 20.155 1.00 91.94 206 THR A CA 1
ATOM 1642 C C . THR A 1 206 ? -1.173 0.735 18.662 1.00 91.94 206 THR A C 1
ATOM 1644 O O . THR A 1 206 ? -0.011 0.889 18.287 1.00 91.94 206 THR A O 1
ATOM 1647 N N . PHE A 1 207 ? -2.173 0.569 17.790 1.00 93.56 207 PHE A N 1
ATOM 1648 C CA . PHE A 1 207 ? -1.967 0.376 16.352 1.00 93.56 207 PHE A CA 1
ATOM 1649 C C . PHE A 1 207 ? -1.155 1.496 15.696 1.00 93.56 207 PHE A C 1
ATOM 1651 O O . PHE A 1 207 ? -0.237 1.208 14.933 1.00 93.56 207 PHE A O 1
ATOM 1658 N N . ARG A 1 208 ? -1.457 2.763 16.015 1.00 92.25 208 ARG A N 1
ATOM 1659 C CA . ARG A 1 208 ? -0.731 3.913 15.452 1.00 92.25 208 ARG A CA 1
ATOM 1660 C C . ARG A 1 208 ? 0.757 3.843 15.779 1.00 92.25 208 ARG A C 1
ATOM 1662 O O . ARG A 1 208 ? 1.575 3.890 14.871 1.00 92.25 208 ARG A O 1
ATOM 1669 N N . ARG A 1 209 ? 1.085 3.669 17.060 1.00 90.44 209 ARG A N 1
ATOM 1670 C CA . ARG A 1 209 ? 2.468 3.586 17.534 1.00 90.44 209 ARG A CA 1
ATOM 1671 C C . ARG A 1 209 ? 3.218 2.436 16.867 1.00 90.44 209 ARG A C 1
ATOM 1673 O O . ARG A 1 209 ? 4.313 2.644 16.366 1.00 90.44 209 ARG A O 1
ATOM 1680 N N . ARG A 1 210 ? 2.602 1.251 16.795 1.00 92.25 210 ARG A N 1
ATOM 1681 C CA . ARG A 1 210 ? 3.196 0.086 16.117 1.00 92.25 210 ARG A CA 1
ATOM 1682 C C . ARG A 1 210 ? 3.453 0.357 14.636 1.00 92.25 210 ARG A C 1
ATOM 1684 O O . ARG A 1 210 ? 4.439 -0.118 14.093 1.00 92.25 210 ARG A O 1
ATOM 1691 N N . LEU A 1 211 ? 2.573 1.106 13.973 1.00 91.56 211 LEU A N 1
ATOM 1692 C CA . LEU A 1 211 ? 2.756 1.475 12.572 1.00 91.56 211 LEU A CA 1
ATOM 1693 C C . LEU A 1 211 ? 3.921 2.458 12.395 1.00 91.56 211 LEU A C 1
ATOM 1695 O O . LEU A 1 211 ? 4.742 2.272 11.505 1.00 91.56 211 LEU A O 1
ATOM 1699 N N . GLU A 1 212 ? 4.015 3.474 13.250 1.00 89.88 212 GLU A N 1
ATOM 1700 C CA . GLU A 1 212 ? 5.109 4.451 13.229 1.00 89.88 212 GLU A CA 1
ATOM 1701 C C . GLU A 1 212 ? 6.461 3.825 13.549 1.00 89.88 212 GLU A C 1
ATOM 1703 O O . GLU A 1 212 ? 7.426 4.121 12.854 1.00 89.88 212 GLU A O 1
ATOM 1708 N N . GLU A 1 213 ? 6.522 2.942 14.549 1.00 89.06 213 GLU A N 1
ATOM 1709 C CA . GLU A 1 213 ? 7.736 2.202 14.898 1.00 89.06 213 GLU A CA 1
ATOM 1710 C C . GLU A 1 213 ? 8.288 1.490 13.663 1.00 89.06 213 GLU A C 1
ATOM 1712 O O . GLU A 1 213 ? 9.446 1.685 13.326 1.00 89.06 213 GLU A O 1
ATOM 1717 N N . VAL A 1 214 ? 7.453 0.776 12.905 1.00 88.56 214 VAL A N 1
ATOM 1718 C CA . VAL A 1 214 ? 7.926 0.064 11.709 1.00 88.56 214 VAL A CA 1
ATOM 1719 C C . VAL A 1 214 ? 8.287 1.011 10.557 1.00 88.56 214 VAL A C 1
ATOM 1721 O O . VAL A 1 214 ? 9.242 0.755 9.836 1.00 88.56 214 VAL A O 1
ATOM 1724 N N . LEU A 1 215 ? 7.552 2.110 10.362 1.00 87.94 215 LEU A N 1
ATOM 1725 C CA . LEU A 1 215 ? 7.818 3.050 9.262 1.00 87.94 215 LEU A CA 1
ATOM 1726 C C . LEU A 1 215 ? 9.033 3.958 9.498 1.00 87.94 215 LEU A C 1
ATOM 1728 O O . LEU A 1 215 ? 9.571 4.519 8.540 1.00 87.94 215 LEU A O 1
ATOM 1732 N N . LEU A 1 216 ? 9.397 4.184 10.761 1.00 84.19 216 LEU A N 1
ATOM 1733 C CA . LEU A 1 216 ? 10.452 5.113 11.167 1.00 84.19 216 LEU A CA 1
ATOM 1734 C C . LEU A 1 216 ? 11.713 4.410 11.674 1.00 84.19 216 LEU A C 1
ATOM 1736 O O . LEU A 1 216 ? 12.726 5.087 11.858 1.00 84.19 216 LEU A O 1
ATOM 1740 N N . GLU A 1 217 ? 11.667 3.097 11.903 1.00 77.75 217 GLU A N 1
ATOM 1741 C CA . GLU A 1 217 ? 12.845 2.303 12.241 1.00 77.75 217 GLU A CA 1
ATOM 1742 C C . GLU A 1 217 ? 13.838 2.333 11.070 1.00 77.75 217 GLU A C 1
ATOM 1744 O O . GLU A 1 217 ? 13.537 1.928 9.947 1.00 77.75 217 GLU A O 1
ATOM 1749 N N . GLU A 1 218 ? 15.039 2.854 11.324 1.00 57.50 218 GLU A N 1
ATOM 1750 C CA . GLU A 1 218 ? 16.149 2.769 10.378 1.00 57.50 218 GLU A CA 1
ATOM 1751 C C . GLU A 1 218 ? 16.742 1.359 10.487 1.00 57.50 218 GLU A C 1
ATOM 1753 O O . GLU A 1 218 ? 17.413 1.040 11.468 1.00 57.50 218 GLU A O 1
ATOM 1758 N N . ARG A 1 219 ? 16.434 0.505 9.505 1.00 53.88 219 ARG A N 1
ATOM 1759 C CA . ARG A 1 219 ? 16.978 -0.854 9.367 1.00 53.88 219 ARG A CA 1
ATOM 1760 C C . ARG A 1 219 ? 18.047 -0.936 8.291 1.00 53.88 219 ARG A C 1
ATOM 1762 O O . ARG A 1 219 ? 17.816 -0.371 7.195 1.00 53.88 219 ARG A O 1
#

Secondary structure (DSSP, 8-state):
--------SSHHHHTSTTS-S-GGGHHHHHHHHHT--EEEEPPPP------------------------HHHHHHH---HHHHHHHHHHHHSSTT-SEEEEEEEEEEEEETTEEEEEEEEEEEEE-----S-TT-TTGGGTT--SS--EEEEEEEE--TT-SSEEEEEEEEEEHHHHHHHHSTTSGGG-PPPPEEEEEEE--STTTHHHHHHHHHH---

pLDDT: mean 71.29, std 20.54, range [31.27, 94.44]

Organism: Aspergillus niger (NCBI:txid5061)

Sequence (219 aa):
MQTSHRSTGFYALLQQKRLLVPPSLWTSRHLDILGCQFEEICSLPSSGAESHTSSLSSVDPKLKDDSGSDAARLARSGAVLIKLFTLVNLLDYEGSLLKTRKTGRINFYFAGRVVHRLECATFWRGLQDTLSEHSAADRRLRHPKHQNTYASHLLVTNASDSQFIYLYEMQIPNEILRALDTPTTANCVEWPPIRRSRIPFQPYDTFRRRLEEVLLEER